Protein AF-A0A2V8S2J4-F1 (afdb_monomer)

Sequence (173 aa):
MSTSPTDISQMLEKQLQLQLRIIGDPRDLEGAELMEYIRTNVLALEDELHEALRECGWKPWATSKHLNREAFMKEMVDAWHFFMNIMLGISPGMSPEALAAEFAEKYYAKNQVNQDRQRTGYDGVANRCRNCHKDLDQAGVSLYSPLYAGSFCDRTCVGEYGRKVREYGAQDS

pLDDT: mean 80.57, std 21.13, range [37.16, 98.75]

Structure (mmCIF, N/CA/C/O backbone):
data_AF-A0A2V8S2J4-F1
#
_entry.id   AF-A0A2V8S2J4-F1
#
loop_
_atom_site.group_PDB
_atom_site.id
_atom_site.type_symbol
_atom_site.label_atom_id
_atom_site.label_alt_id
_atom_site.label_comp_id
_atom_site.label_asym_id
_atom_site.label_entity_id
_atom_site.label_seq_id
_atom_site.pdbx_PDB_ins_code
_atom_site.Cartn_x
_atom_site.Cartn_y
_atom_site.Cartn_z
_atom_site.occupancy
_atom_site.B_iso_or_equiv
_atom_site.auth_seq_id
_atom_site.auth_comp_id
_atom_site.auth_asym_id
_atom_site.auth_atom_id
_atom_site.pdbx_PDB_model_num
ATOM 1 N N . MET A 1 1 ? 17.500 23.394 5.159 1.00 40.22 1 MET A N 1
ATOM 2 C CA . MET A 1 1 ? 16.198 22.750 4.891 1.00 40.22 1 MET A CA 1
ATOM 3 C C . MET A 1 1 ? 15.964 21.755 6.011 1.00 40.22 1 MET A C 1
ATOM 5 O O . MET A 1 1 ? 16.769 20.850 6.164 1.00 40.22 1 MET A O 1
ATOM 9 N N . SER A 1 2 ? 14.989 22.009 6.884 1.00 39.56 2 SER A N 1
ATOM 10 C CA . SER A 1 2 ? 14.686 21.123 8.014 1.00 39.56 2 SER A CA 1
ATOM 11 C C . SER A 1 2 ? 13.896 19.932 7.474 1.00 39.56 2 SER A C 1
ATOM 13 O O . SER A 1 2 ? 12.750 20.091 7.064 1.00 39.56 2 SER A O 1
ATOM 15 N N . THR A 1 3 ? 14.530 18.766 7.375 1.00 45.78 3 THR A N 1
ATOM 16 C CA . THR A 1 3 ? 13.855 17.515 7.021 1.00 45.78 3 THR A CA 1
ATOM 17 C C . THR A 1 3 ? 13.055 17.060 8.235 1.00 45.78 3 THR A C 1
ATOM 19 O O . THR A 1 3 ? 13.617 16.505 9.180 1.00 45.78 3 THR A O 1
ATOM 22 N N . SER A 1 4 ? 11.749 17.336 8.238 1.00 46.03 4 SER A N 1
ATOM 23 C CA . SER A 1 4 ? 10.836 16.707 9.193 1.00 46.03 4 SER A CA 1
ATOM 24 C C . SER A 1 4 ? 10.934 15.179 9.030 1.00 46.03 4 SER A C 1
ATOM 26 O O . SER A 1 4 ? 10.956 14.709 7.889 1.00 46.03 4 SER A O 1
ATOM 28 N N . PRO A 1 5 ? 10.990 14.389 10.117 1.00 49.25 5 PRO A N 1
ATOM 29 C CA . PRO A 1 5 ? 11.156 12.927 10.081 1.00 49.25 5 PRO A CA 1
ATOM 30 C C . PRO A 1 5 ? 9.940 12.142 9.526 1.00 49.25 5 PRO A C 1
ATOM 32 O O . PRO A 1 5 ? 9.732 10.989 9.881 1.00 49.25 5 PRO A O 1
ATOM 35 N N . THR A 1 6 ? 9.095 12.759 8.695 1.00 61.94 6 THR A N 1
ATOM 36 C CA . THR A 1 6 ? 7.736 12.290 8.357 1.00 61.94 6 THR A CA 1
ATOM 37 C C . THR A 1 6 ? 7.291 12.776 6.971 1.00 61.94 6 THR A C 1
ATOM 39 O O . THR A 1 6 ? 6.266 13.435 6.832 1.00 61.94 6 THR A O 1
ATOM 42 N N . ASP A 1 7 ? 8.067 12.482 5.928 1.00 84.62 7 ASP A N 1
ATOM 43 C CA . ASP A 1 7 ? 7.623 12.689 4.542 1.00 84.62 7 ASP A CA 1
ATOM 44 C C . ASP A 1 7 ? 7.359 11.332 3.871 1.00 84.62 7 ASP A C 1
ATOM 46 O O . ASP A 1 7 ? 8.176 10.414 3.976 1.00 84.62 7 ASP A O 1
ATOM 50 N N . ILE A 1 8 ? 6.219 11.208 3.183 1.00 93.31 8 ILE A N 1
ATOM 51 C CA . ILE A 1 8 ? 5.847 10.032 2.381 1.00 93.31 8 ILE A CA 1
ATOM 52 C C . ILE A 1 8 ? 6.957 9.715 1.372 1.00 93.31 8 ILE A C 1
ATOM 54 O O . ILE A 1 8 ? 7.251 8.543 1.149 1.00 93.31 8 ILE A O 1
ATOM 58 N N . SER A 1 9 ? 7.625 10.739 0.828 1.00 94.88 9 SER A N 1
ATOM 59 C CA . SER A 1 9 ? 8.770 10.562 -0.075 1.00 94.88 9 SER A CA 1
ATOM 60 C C . SER A 1 9 ? 9.899 9.743 0.567 1.00 94.88 9 SER A C 1
ATOM 62 O O . SER A 1 9 ? 10.404 8.801 -0.038 1.00 94.88 9 SER A O 1
ATOM 64 N N . GLN A 1 10 ? 10.239 10.024 1.830 1.00 95.31 10 GLN A N 1
ATOM 65 C CA . GLN A 1 10 ? 11.284 9.311 2.567 1.00 95.31 10 GLN A CA 1
ATOM 66 C C . GLN A 1 10 ? 10.872 7.868 2.870 1.00 95.31 10 GLN A C 1
ATOM 68 O O . GLN A 1 10 ? 11.711 6.969 2.829 1.00 95.31 10 GLN A O 1
ATOM 73 N N . MET A 1 11 ? 9.591 7.631 3.168 1.00 96.56 11 MET A N 1
ATOM 74 C CA . MET A 1 11 ? 9.073 6.275 3.375 1.00 96.56 11 MET A CA 1
ATOM 75 C C . MET A 1 11 ? 9.117 5.462 2.079 1.00 96.56 11 MET A C 1
ATOM 77 O O . MET A 1 11 ? 9.617 4.339 2.091 1.00 96.56 11 MET A O 1
ATOM 81 N N . LEU A 1 12 ? 8.679 6.046 0.961 1.00 97.69 12 LEU A N 1
ATOM 82 C CA . LEU A 1 12 ? 8.751 5.426 -0.362 1.00 97.69 12 LEU A CA 1
ATOM 83 C C . LEU A 1 12 ? 10.199 5.141 -0.776 1.00 97.69 12 LEU A C 1
ATOM 85 O O . LEU A 1 12 ? 10.471 4.066 -1.296 1.00 97.69 12 LEU A O 1
ATOM 89 N N . GLU A 1 13 ? 11.139 6.044 -0.487 1.00 97.44 13 GLU A N 1
ATOM 90 C CA . GLU A 1 13 ? 12.571 5.822 -0.723 1.00 97.44 13 GLU A CA 1
ATOM 91 C C . GLU A 1 13 ? 13.098 4.648 0.110 1.00 97.44 13 GLU A C 1
ATOM 93 O O . GLU A 1 13 ? 13.767 3.754 -0.411 1.00 97.44 13 GLU A O 1
ATOM 98 N N . LYS A 1 14 ? 12.758 4.582 1.403 1.00 97.69 14 LYS A N 1
ATOM 99 C CA . LYS A 1 14 ? 13.136 3.443 2.257 1.00 97.69 14 LYS A CA 1
ATOM 100 C C . LYS A 1 14 ? 12.522 2.136 1.771 1.00 97.69 14 LYS A C 1
ATOM 102 O O . LYS A 1 14 ? 13.189 1.100 1.826 1.00 97.69 14 LYS A O 1
ATOM 107 N N . GLN A 1 15 ? 11.291 2.189 1.271 1.00 98.19 15 GLN A N 1
ATOM 108 C CA . GLN A 1 15 ? 10.619 1.020 0.731 1.00 98.19 15 GLN A CA 1
ATOM 109 C C . GLN A 1 15 ? 11.240 0.556 -0.580 1.00 98.19 15 GLN A C 1
ATOM 111 O O . GLN A 1 15 ? 11.518 -0.631 -0.733 1.00 98.19 15 GLN A O 1
ATOM 116 N N . LEU A 1 16 ? 11.547 1.479 -1.486 1.00 98.12 16 LEU A N 1
ATOM 117 C CA . LEU A 1 16 ? 12.258 1.182 -2.721 1.00 98.12 16 LEU A CA 1
ATOM 118 C C . LEU A 1 16 ? 13.625 0.547 -2.422 1.00 98.12 16 LEU A C 1
ATOM 120 O O . LEU A 1 16 ? 13.942 -0.507 -2.964 1.00 98.12 16 LEU A O 1
ATOM 124 N N . GLN A 1 17 ? 14.392 1.101 -1.475 1.00 98.25 17 GLN A N 1
ATOM 125 C CA . GLN A 1 17 ? 15.659 0.516 -1.008 1.00 98.25 17 GLN A CA 1
ATOM 126 C C . GLN A 1 17 ? 15.499 -0.904 -0.442 1.00 98.25 17 GLN A C 1
ATOM 128 O O . GLN A 1 17 ? 16.428 -1.713 -0.504 1.00 98.25 17 GLN A O 1
ATOM 133 N N . LEU A 1 18 ? 14.357 -1.225 0.168 1.00 98.12 18 LEU A N 1
ATOM 134 C CA . LEU A 1 18 ? 14.050 -2.580 0.619 1.00 98.12 18 LEU A CA 1
ATOM 135 C C . LEU A 1 18 ? 13.739 -3.505 -0.564 1.00 98.12 18 LEU A C 1
ATOM 137 O O . LEU A 1 18 ? 14.332 -4.578 -0.645 1.00 98.12 18 LEU A O 1
ATOM 141 N N . GLN A 1 19 ? 12.876 -3.084 -1.492 1.00 98.00 19 GLN A N 1
ATOM 142 C CA . GLN A 1 19 ? 12.503 -3.877 -2.670 1.00 98.00 19 GLN A CA 1
ATOM 143 C C . GLN A 1 19 ? 13.719 -4.189 -3.554 1.00 98.00 19 GLN A C 1
ATOM 145 O O . GLN A 1 19 ? 13.957 -5.358 -3.862 1.00 98.00 19 GLN A O 1
ATOM 150 N N . LEU A 1 20 ? 14.570 -3.187 -3.813 1.00 97.81 20 LEU A N 1
ATOM 151 C CA . LEU A 1 20 ? 15.822 -3.335 -4.565 1.00 97.81 20 LEU A CA 1
ATOM 152 C C . LEU A 1 20 ? 16.732 -4.442 -4.012 1.00 97.81 20 LEU A C 1
ATOM 154 O O . LEU A 1 20 ? 17.455 -5.080 -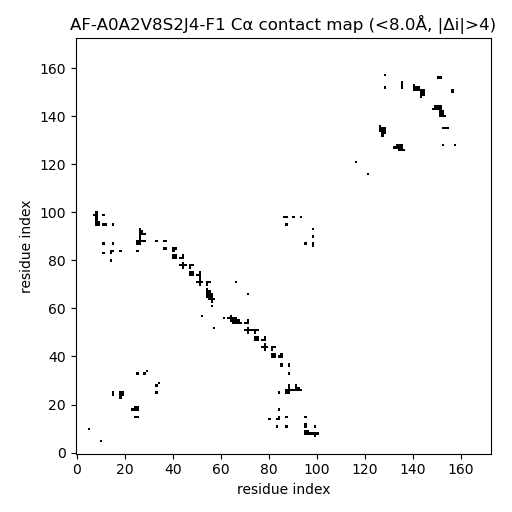4.771 1.00 97.81 20 LEU A O 1
ATOM 158 N N . ARG A 1 21 ? 16.703 -4.687 -2.695 1.00 97.50 21 ARG A N 1
ATOM 159 C CA . ARG A 1 21 ? 17.521 -5.720 -2.040 1.00 97.50 21 ARG A CA 1
ATOM 160 C C . ARG A 1 21 ? 16.911 -7.119 -2.089 1.00 97.50 21 ARG A C 1
ATOM 162 O O . ARG A 1 21 ? 17.661 -8.084 -1.986 1.00 97.50 21 ARG A O 1
ATOM 169 N N . ILE A 1 22 ? 15.586 -7.231 -2.164 1.00 94.81 22 ILE A N 1
ATOM 170 C CA . ILE A 1 22 ? 14.878 -8.516 -2.052 1.00 94.81 22 ILE A CA 1
ATOM 171 C C . ILE A 1 22 ? 14.527 -9.066 -3.434 1.00 94.81 22 ILE A C 1
ATOM 173 O O . ILE A 1 22 ? 14.754 -10.245 -3.689 1.00 94.81 22 ILE A O 1
ATOM 177 N N . ILE A 1 23 ? 13.975 -8.224 -4.308 1.00 93.69 23 ILE A N 1
ATOM 178 C CA . ILE A 1 23 ? 13.408 -8.651 -5.596 1.00 93.69 23 ILE A CA 1
ATOM 179 C C . ILE A 1 23 ? 13.958 -7.882 -6.804 1.00 93.69 23 ILE A C 1
ATOM 181 O O . ILE A 1 23 ? 13.753 -8.321 -7.929 1.00 93.69 23 ILE A O 1
ATOM 185 N N . GLY A 1 24 ? 14.646 -6.755 -6.590 1.00 95.94 24 GLY A N 1
ATOM 186 C CA . GLY A 1 24 ? 15.032 -5.823 -7.655 1.00 95.94 24 GLY A CA 1
ATOM 187 C C . GLY A 1 24 ? 14.134 -4.586 -7.6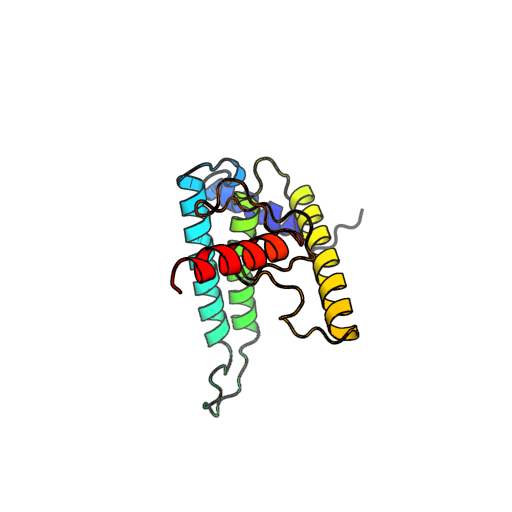96 1.00 95.94 24 GLY A C 1
ATOM 188 O O . GLY A 1 24 ? 13.424 -4.297 -6.732 1.00 95.94 24 GLY A O 1
ATOM 189 N N . ASP A 1 25 ? 14.211 -3.809 -8.777 1.00 97.69 25 ASP A N 1
ATOM 190 C CA . ASP A 1 25 ? 13.425 -2.582 -8.909 1.00 97.69 25 ASP A CA 1
ATOM 191 C C . ASP A 1 25 ? 11.992 -2.909 -9.363 1.00 97.69 25 ASP A C 1
ATOM 193 O O . ASP A 1 25 ? 11.798 -3.332 -10.504 1.00 97.69 25 ASP A O 1
ATOM 197 N N . PRO A 1 26 ? 10.962 -2.717 -8.516 1.00 97.00 26 PRO A N 1
ATOM 198 C CA . PRO A 1 26 ? 9.588 -3.023 -8.903 1.00 97.00 26 PRO A CA 1
ATOM 199 C C . PRO A 1 26 ? 9.071 -2.108 -10.022 1.00 97.00 26 PRO A C 1
ATOM 201 O O . PRO A 1 26 ? 8.073 -2.437 -10.657 1.00 97.00 26 PRO A O 1
ATOM 204 N N . ARG A 1 27 ? 9.737 -0.972 -10.275 1.00 96.88 27 ARG A N 1
ATOM 205 C CA . ARG A 1 27 ? 9.392 -0.019 -11.339 1.00 96.88 27 ARG A CA 1
ATOM 206 C C . ARG A 1 27 ? 9.800 -0.510 -12.730 1.00 96.88 27 ARG A C 1
ATOM 208 O O . ARG A 1 27 ? 9.335 0.061 -13.711 1.00 96.88 27 ARG A O 1
ATOM 215 N N . ASP A 1 28 ? 10.639 -1.542 -12.799 1.00 97.38 28 ASP A N 1
ATOM 216 C CA . ASP A 1 28 ? 11.083 -2.167 -14.048 1.00 97.38 28 ASP A CA 1
ATOM 217 C C . ASP A 1 28 ? 10.209 -3.377 -14.436 1.00 97.38 28 ASP A C 1
ATOM 219 O O . ASP A 1 28 ? 10.420 -3.989 -15.482 1.00 97.38 28 ASP A O 1
ATOM 223 N N . LEU A 1 29 ? 9.230 -3.751 -13.599 1.00 95.00 29 LEU A N 1
ATOM 224 C CA . LEU A 1 29 ? 8.330 -4.871 -13.871 1.00 95.00 29 LEU A CA 1
ATOM 225 C C . LEU A 1 29 ? 7.316 -4.515 -14.961 1.00 95.00 29 LEU A C 1
ATOM 227 O O . LEU A 1 29 ? 6.666 -3.471 -14.919 1.00 95.00 29 LEU A O 1
ATOM 231 N N . GLU A 1 30 ? 7.088 -5.449 -15.882 1.00 94.19 30 GLU A N 1
ATOM 232 C CA . GLU A 1 30 ? 6.131 -5.287 -16.975 1.00 94.19 30 GLU A CA 1
ATOM 233 C C . GLU A 1 30 ? 5.252 -6.531 -17.165 1.00 94.19 30 GLU A C 1
ATOM 235 O O . GLU A 1 30 ? 5.512 -7.618 -16.642 1.00 94.19 30 GLU A O 1
ATOM 240 N N . GLY A 1 31 ? 4.170 -6.373 -17.933 1.00 93.94 31 GLY A N 1
ATOM 241 C CA . GLY A 1 31 ? 3.334 -7.485 -18.380 1.00 93.94 31 GLY A CA 1
ATOM 242 C C . GLY A 1 31 ? 2.833 -8.381 -17.242 1.00 93.94 31 GLY A C 1
ATOM 243 O O . GLY A 1 31 ? 2.263 -7.908 -16.259 1.00 93.94 31 GLY A O 1
ATOM 244 N N . ALA A 1 32 ? 3.009 -9.695 -17.399 1.00 95.12 32 ALA A N 1
ATOM 245 C CA . ALA A 1 32 ? 2.519 -10.685 -16.442 1.00 95.12 32 ALA A CA 1
ATOM 246 C C . ALA A 1 32 ? 3.215 -10.599 -15.074 1.00 95.12 32 ALA A C 1
ATOM 248 O O . ALA A 1 32 ? 2.564 -10.843 -14.059 1.00 95.12 32 ALA A O 1
ATOM 249 N N . GLU A 1 33 ? 4.495 -10.221 -15.036 1.00 94.81 33 GLU A N 1
ATOM 250 C CA . GLU A 1 33 ? 5.255 -10.101 -13.788 1.00 94.81 33 GLU A CA 1
ATOM 251 C C . GLU A 1 33 ? 4.741 -8.936 -12.943 1.00 94.81 33 GLU A C 1
ATOM 253 O O . GLU A 1 33 ? 4.488 -9.107 -11.752 1.00 94.81 33 GLU A O 1
ATOM 258 N N . LEU A 1 34 ? 4.467 -7.786 -13.569 1.00 95.62 34 LEU A N 1
ATOM 259 C CA . LEU A 1 34 ? 3.830 -6.663 -12.884 1.00 95.62 34 LEU A CA 1
ATOM 260 C C . LEU A 1 34 ? 2.443 -7.042 -12.342 1.00 95.62 34 LEU A C 1
ATOM 262 O O . LEU A 1 34 ? 2.103 -6.697 -11.211 1.00 95.62 34 LEU A O 1
ATOM 266 N N . MET A 1 35 ? 1.637 -7.773 -13.121 1.00 96.94 35 MET A N 1
ATOM 267 C CA . MET A 1 35 ? 0.311 -8.212 -12.663 1.00 96.94 35 MET A CA 1
ATOM 268 C C . MET A 1 35 ? 0.399 -9.154 -11.456 1.00 96.94 35 MET A C 1
ATOM 270 O O . MET A 1 35 ? -0.417 -9.046 -10.540 1.00 96.94 35 MET A O 1
ATOM 274 N N . GLU A 1 36 ? 1.376 -10.061 -11.440 1.00 97.12 36 GLU A N 1
ATOM 275 C CA . GLU A 1 36 ? 1.609 -10.961 -10.308 1.00 97.12 36 GLU A CA 1
ATOM 276 C C . GLU A 1 36 ? 2.126 -10.209 -9.078 1.00 97.12 36 GLU A C 1
ATOM 278 O O . GLU A 1 36 ? 1.648 -10.442 -7.966 1.00 97.12 36 GLU A O 1
ATOM 283 N N . TYR A 1 37 ? 3.037 -9.255 -9.275 1.00 97.88 37 TYR A N 1
ATOM 284 C CA . TYR A 1 37 ? 3.540 -8.393 -8.211 1.00 97.88 37 TYR A CA 1
ATOM 285 C C . TYR A 1 37 ? 2.412 -7.590 -7.560 1.00 97.88 37 TYR A C 1
ATOM 287 O O . TYR A 1 37 ? 2.267 -7.603 -6.336 1.00 97.88 37 TYR A O 1
ATOM 295 N N . ILE A 1 38 ? 1.563 -6.943 -8.365 1.00 97.75 38 ILE A N 1
ATOM 296 C CA . ILE A 1 38 ? 0.404 -6.196 -7.865 1.00 97.75 38 ILE A CA 1
ATOM 297 C C . ILE A 1 38 ? -0.544 -7.133 -7.116 1.00 97.75 38 ILE A C 1
ATOM 299 O O . ILE A 1 38 ? -0.931 -6.827 -5.991 1.00 97.75 38 ILE A O 1
ATOM 303 N N . ARG A 1 39 ? -0.892 -8.287 -7.701 1.00 98.44 39 ARG A N 1
ATOM 304 C CA . ARG A 1 39 ? -1.787 -9.267 -7.068 1.00 98.44 39 ARG A CA 1
ATOM 305 C C . ARG A 1 39 ? -1.260 -9.706 -5.706 1.00 98.44 39 ARG A C 1
ATOM 307 O O . ARG A 1 39 ? -2.009 -9.686 -4.736 1.00 98.44 39 ARG A O 1
ATOM 314 N N . THR A 1 40 ? 0.016 -10.069 -5.636 1.00 98.50 40 THR A N 1
ATOM 315 C CA . THR A 1 40 ? 0.656 -10.542 -4.405 1.00 98.50 40 THR A CA 1
ATOM 316 C C . THR A 1 40 ? 0.630 -9.469 -3.323 1.00 98.50 40 THR A C 1
ATOM 318 O O . THR A 1 40 ? 0.222 -9.748 -2.200 1.00 98.50 40 THR A O 1
ATOM 321 N N . ASN A 1 41 ? 0.999 -8.227 -3.653 1.00 98.69 41 ASN A N 1
ATOM 322 C CA . ASN A 1 41 ? 1.001 -7.142 -2.672 1.00 98.69 41 ASN A CA 1
ATOM 323 C C . ASN A 1 41 ? -0.415 -6.728 -2.244 1.00 98.69 41 ASN A C 1
ATOM 325 O O . ASN A 1 41 ? -0.602 -6.362 -1.090 1.00 98.69 41 ASN A O 1
ATOM 329 N N . VAL A 1 42 ? -1.421 -6.811 -3.123 1.00 98.75 42 VAL A N 1
ATOM 330 C CA . VAL A 1 42 ? -2.823 -6.573 -2.734 1.00 98.75 42 VAL A CA 1
ATOM 331 C C . VAL A 1 42 ? -3.299 -7.640 -1.751 1.00 98.75 42 VAL A C 1
ATOM 333 O O . VAL A 1 42 ? -3.864 -7.292 -0.721 1.00 98.75 42 VAL A O 1
ATOM 336 N N . LEU A 1 43 ? -3.035 -8.920 -2.030 1.00 98.75 43 LEU A N 1
ATOM 337 C CA . LEU A 1 43 ? -3.418 -10.012 -1.130 1.00 98.75 43 LEU A CA 1
ATOM 338 C C . LEU A 1 43 ? -2.709 -9.913 0.224 1.00 98.75 43 LEU A C 1
ATOM 340 O O . LEU A 1 43 ? -3.341 -10.116 1.254 1.00 98.75 43 LEU A O 1
ATOM 344 N N . ALA A 1 44 ? -1.423 -9.559 0.229 1.00 98.62 44 ALA A N 1
ATOM 345 C CA . ALA A 1 44 ? -0.677 -9.341 1.462 1.00 98.62 44 ALA A CA 1
ATOM 346 C C . ALA A 1 44 ? -1.224 -8.141 2.253 1.00 98.62 44 ALA A C 1
ATOM 348 O O . ALA A 1 44 ? -1.465 -8.256 3.447 1.00 98.62 44 ALA A O 1
ATOM 349 N N . LEU A 1 45 ? -1.521 -7.020 1.584 1.00 98.75 45 LEU A N 1
ATOM 350 C CA . LEU A 1 45 ? -2.168 -5.867 2.214 1.00 98.75 45 LEU A CA 1
ATOM 351 C C . LEU A 1 45 ? -3.508 -6.247 2.853 1.00 98.75 45 LEU A C 1
ATOM 353 O O . LEU A 1 45 ? -3.801 -5.815 3.965 1.00 98.75 45 LEU A O 1
ATOM 357 N N . GLU A 1 46 ? -4.336 -7.029 2.158 1.00 98.75 46 GLU A N 1
ATOM 358 C CA . GLU A 1 46 ? -5.605 -7.507 2.705 1.00 98.75 46 GLU A CA 1
ATOM 359 C C . GLU A 1 46 ? -5.394 -8.383 3.940 1.00 98.75 46 GLU A C 1
ATOM 361 O O . GLU A 1 46 ? -6.136 -8.233 4.910 1.00 98.75 46 GLU A O 1
ATOM 366 N N . ASP A 1 47 ? -4.399 -9.270 3.933 1.00 98.69 47 ASP A N 1
ATOM 367 C CA . ASP A 1 47 ? -4.086 -10.130 5.076 1.00 98.69 47 ASP A CA 1
ATOM 368 C C . ASP A 1 47 ? -3.667 -9.303 6.306 1.00 98.69 47 ASP A C 1
ATOM 370 O O . ASP A 1 47 ? -4.273 -9.451 7.368 1.00 98.69 47 ASP A O 1
ATOM 374 N N . GLU A 1 48 ? -2.776 -8.317 6.140 1.00 98.75 48 GLU A N 1
ATOM 375 C CA . GLU A 1 48 ? -2.360 -7.405 7.224 1.00 98.75 48 GLU A CA 1
ATOM 376 C C . GLU A 1 48 ? -3.531 -6.580 7.784 1.00 98.75 48 GLU A C 1
ATOM 378 O O . GLU A 1 48 ? -3.648 -6.345 8.989 1.00 98.75 48 GLU A O 1
ATOM 383 N N . LEU A 1 49 ? -4.482 -6.177 6.933 1.00 98.62 49 LEU A N 1
ATOM 384 C CA . LEU A 1 49 ? -5.706 -5.522 7.403 1.00 98.62 49 LEU A CA 1
ATOM 385 C C . LEU A 1 49 ? -6.609 -6.475 8.201 1.00 98.62 49 LEU A C 1
ATOM 387 O O . LEU A 1 49 ? -7.295 -6.032 9.128 1.00 98.62 49 LEU A O 1
ATOM 391 N N . HIS A 1 50 ? -6.619 -7.773 7.881 1.00 98.44 50 HIS A N 1
ATOM 392 C CA . HIS A 1 50 ? -7.301 -8.770 8.706 1.00 98.44 50 HIS A CA 1
ATOM 393 C C . HIS A 1 50 ? -6.576 -9.007 10.033 1.00 98.44 50 HIS A C 1
ATOM 395 O O . HIS A 1 50 ? -7.257 -9.290 11.022 1.00 98.44 50 HIS A O 1
ATOM 401 N N . GLU A 1 51 ? -5.249 -8.880 10.091 1.00 98.31 51 GLU A N 1
ATOM 402 C CA . GLU A 1 51 ? -4.498 -8.884 11.352 1.00 98.31 51 GLU A CA 1
ATOM 403 C C . GLU A 1 51 ? -4.853 -7.657 12.200 1.00 98.31 51 GLU A C 1
ATOM 405 O O . GLU A 1 51 ? -5.318 -7.813 13.331 1.00 98.31 51 GLU A O 1
ATOM 410 N N . ALA A 1 52 ? -4.813 -6.452 11.622 1.00 98.19 52 ALA A N 1
ATOM 411 C CA . ALA A 1 52 ? -5.235 -5.220 12.293 1.00 98.19 52 ALA A CA 1
ATOM 412 C C . ALA A 1 52 ? -6.672 -5.323 12.840 1.00 98.19 52 ALA A C 1
ATOM 414 O O . ALA A 1 52 ? -6.961 -4.936 13.976 1.00 98.19 52 ALA A O 1
ATOM 415 N N . LEU A 1 53 ? -7.595 -5.904 12.064 1.00 97.50 53 LEU A N 1
ATOM 416 C CA . LEU A 1 53 ? -8.984 -6.097 12.480 1.00 97.50 53 LEU A CA 1
ATOM 417 C C . LEU A 1 53 ? -9.110 -6.974 13.738 1.00 97.50 53 LEU A C 1
ATOM 419 O O . LEU A 1 53 ? -10.023 -6.747 14.537 1.00 97.50 53 LEU A O 1
ATOM 423 N N . ARG A 1 54 ? -8.215 -7.952 13.945 1.00 96.81 54 ARG A N 1
ATOM 424 C CA . ARG A 1 54 ? -8.209 -8.819 15.144 1.00 96.81 54 ARG A CA 1
ATOM 425 C C . ARG A 1 54 ? -7.828 -8.063 16.413 1.00 96.81 54 ARG A C 1
ATOM 427 O O . ARG A 1 54 ? -8.258 -8.4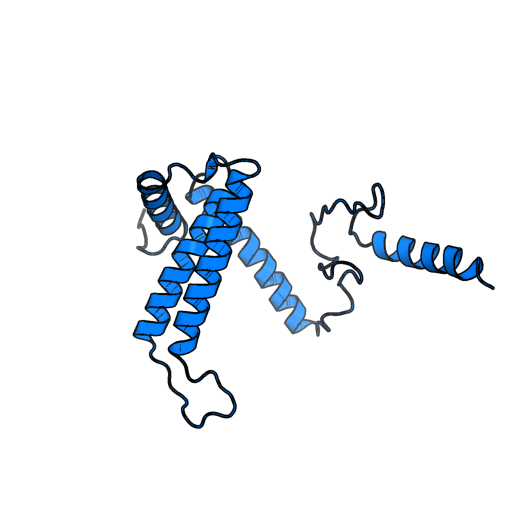70 17.488 1.00 96.81 54 ARG A O 1
ATOM 434 N N . GLU A 1 55 ? -7.128 -6.940 16.283 1.00 97.75 55 GLU A N 1
ATOM 435 C CA . GLU A 1 55 ? -6.714 -6.086 17.399 1.00 97.75 55 GLU A CA 1
ATOM 436 C C . GLU A 1 55 ? -7.812 -5.114 17.865 1.00 97.75 55 GLU A C 1
ATOM 438 O O . GLU A 1 55 ? -7.599 -4.305 18.776 1.00 97.75 55 GLU A O 1
ATOM 443 N N . CYS A 1 56 ? -9.015 -5.187 17.280 1.00 96.31 56 CYS A N 1
ATOM 444 C CA . CYS A 1 56 ? -10.185 -4.464 17.766 1.00 96.31 56 CYS A CA 1
ATOM 445 C C . CYS A 1 56 ? -11.446 -5.337 17.876 1.00 96.31 56 CYS A C 1
ATOM 447 O O . CYS A 1 56 ? -11.644 -6.331 17.176 1.00 96.31 56 CYS A O 1
ATOM 449 N N . GLY A 1 57 ? -12.360 -4.931 18.762 1.00 95.75 57 GLY A N 1
ATOM 450 C CA . GLY A 1 57 ? -13.655 -5.585 18.975 1.00 95.75 57 GLY A CA 1
ATOM 451 C C . GLY A 1 57 ? -14.653 -5.366 17.830 1.00 95.75 57 GLY A C 1
ATOM 452 O O . GLY A 1 57 ? -15.703 -4.758 18.040 1.00 95.75 57 GLY A O 1
ATOM 453 N N . TRP A 1 58 ? -14.344 -5.857 16.627 1.00 94.81 58 TRP A N 1
ATOM 454 C CA . TRP A 1 58 ? -15.072 -5.549 15.390 1.00 94.81 58 TRP A CA 1
ATOM 455 C C . TRP A 1 58 ? -16.465 -6.173 15.288 1.00 94.81 58 TRP A C 1
ATOM 457 O O . TRP A 1 58 ? -17.336 -5.631 14.609 1.00 94.81 58 TRP A O 1
ATOM 467 N N . LYS A 1 59 ? -16.708 -7.306 15.960 1.00 93.88 59 LYS A N 1
ATOM 468 C CA . LYS A 1 59 ? -17.995 -8.013 15.901 1.00 93.88 59 LYS A CA 1
ATOM 469 C C . LYS A 1 59 ? -19.081 -7.182 16.596 1.00 93.88 59 LYS A C 1
ATOM 471 O O . LYS A 1 59 ? -19.011 -6.999 17.819 1.00 93.88 59 LYS A O 1
ATOM 476 N N . PRO A 1 60 ? -20.129 -6.728 15.882 1.00 92.31 60 PRO A N 1
ATOM 477 C CA . PRO A 1 60 ? -21.183 -5.917 16.490 1.00 92.31 60 PRO A CA 1
ATOM 478 C C . PRO A 1 60 ? -21.911 -6.641 17.629 1.00 92.31 60 PRO A C 1
ATOM 480 O O . PRO A 1 60 ? -22.224 -6.015 18.637 1.00 92.31 60 PRO A O 1
ATOM 483 N N . TRP A 1 61 ? -22.093 -7.962 17.504 1.00 95.25 61 TRP A N 1
ATOM 484 C CA . TRP A 1 61 ? -22.757 -8.823 18.493 1.00 95.25 61 TRP A CA 1
ATOM 485 C C . TRP A 1 61 ? -21.876 -9.232 19.683 1.00 95.25 61 TRP A C 1
ATOM 487 O O . TRP A 1 61 ? -22.373 -9.847 20.624 1.00 95.25 61 TRP A O 1
ATOM 497 N N . ALA A 1 62 ? -20.573 -8.938 19.658 1.00 92.81 62 ALA A N 1
ATOM 498 C CA . ALA A 1 62 ? -19.693 -9.241 20.779 1.00 92.81 62 ALA A CA 1
ATOM 499 C C . ALA A 1 62 ? -19.772 -8.138 21.843 1.00 92.81 62 ALA A C 1
ATOM 501 O O . ALA A 1 62 ? -19.757 -6.945 21.528 1.00 92.81 62 ALA A O 1
ATOM 502 N N . THR A 1 63 ? -19.795 -8.548 23.112 1.00 89.44 63 THR A N 1
ATOM 503 C CA . THR A 1 63 ? -19.749 -7.639 24.270 1.00 89.44 63 THR A CA 1
ATOM 504 C C . THR A 1 63 ? -18.369 -7.010 24.461 1.00 89.44 63 THR A C 1
ATOM 506 O O . THR A 1 63 ? -18.267 -5.911 24.998 1.00 89.44 63 THR A O 1
ATOM 509 N N . SER A 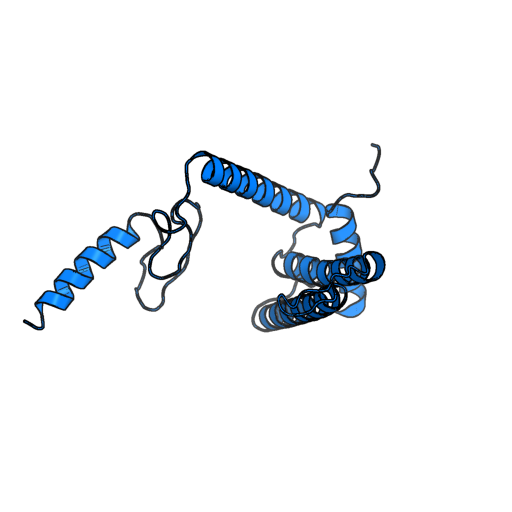1 64 ? -17.307 -7.676 23.995 1.00 87.81 64 SER A N 1
ATOM 510 C CA . SER A 1 64 ? -15.943 -7.150 24.039 1.00 87.81 64 SER A CA 1
ATOM 511 C C . SER A 1 64 ? -15.775 -5.984 23.062 1.00 87.81 64 SER A C 1
ATOM 513 O O . SER A 1 64 ? -15.854 -6.165 21.846 1.00 87.81 64 SER A O 1
ATOM 515 N N . LYS A 1 65 ? -15.519 -4.791 23.607 1.00 90.25 65 LYS A N 1
ATOM 516 C CA . LYS A 1 65 ? -15.160 -3.570 22.875 1.00 90.25 65 LYS A CA 1
ATOM 517 C C . LYS A 1 65 ? -13.763 -3.149 23.317 1.00 90.25 65 LYS A C 1
ATOM 519 O O . LYS A 1 65 ? -13.602 -2.392 24.267 1.00 90.25 65 LYS A O 1
ATOM 524 N N . HIS A 1 66 ? -12.759 -3.719 22.665 1.00 94.44 66 HIS A N 1
ATOM 525 C CA . HIS A 1 66 ? -11.349 -3.462 22.937 1.00 94.44 66 HIS A CA 1
ATOM 526 C C . HIS A 1 66 ? -10.673 -2.858 21.706 1.00 94.44 66 HIS A C 1
ATOM 528 O O . HIS A 1 66 ? -11.168 -2.992 20.585 1.00 94.44 66 HIS A O 1
ATOM 534 N N . LEU A 1 67 ? -9.539 -2.208 21.941 1.00 96.94 67 LEU A N 1
ATOM 535 C CA . LEU A 1 67 ? -8.593 -1.784 20.920 1.00 96.94 67 LEU A CA 1
ATOM 536 C C . LEU A 1 67 ? -7.191 -1.961 21.497 1.00 96.94 67 LEU A C 1
ATOM 538 O O . LEU A 1 67 ? -6.803 -1.234 22.413 1.00 96.94 67 LEU A O 1
ATOM 542 N N . ASN A 1 68 ? -6.432 -2.905 20.957 1.00 97.75 68 ASN A N 1
ATOM 543 C CA . ASN A 1 68 ? -5.007 -3.014 21.221 1.00 97.75 68 ASN A CA 1
ATOM 544 C C . ASN A 1 68 ? -4.266 -2.064 20.276 1.00 97.75 68 ASN A C 1
ATOM 546 O O . ASN A 1 68 ? -3.812 -2.444 19.202 1.00 97.75 68 ASN A O 1
ATOM 550 N N . ARG A 1 69 ? -4.214 -0.780 20.648 1.00 97.88 69 ARG A N 1
ATOM 551 C CA . ARG A 1 69 ? -3.745 0.294 19.760 1.00 97.88 69 ARG A CA 1
ATOM 552 C C . ARG A 1 69 ? -2.329 0.062 19.227 1.00 97.88 69 ARG A C 1
ATOM 554 O O . ARG A 1 69 ? -2.061 0.429 18.088 1.00 97.88 69 ARG A O 1
ATOM 561 N N . GLU A 1 70 ? -1.426 -0.470 20.047 1.00 98.19 70 GLU A N 1
ATOM 562 C CA . GLU A 1 70 ? -0.030 -0.678 19.642 1.00 98.19 70 GLU A CA 1
ATOM 563 C C . GLU A 1 70 ? 0.092 -1.790 18.603 1.00 98.19 70 GLU A C 1
ATOM 565 O O . GLU A 1 70 ? 0.683 -1.556 17.552 1.00 98.19 70 GLU A O 1
ATOM 570 N N . ALA A 1 71 ? -0.536 -2.946 18.844 1.00 98.19 71 ALA A N 1
ATOM 571 C CA . ALA A 1 71 ? -0.567 -4.030 17.864 1.00 98.19 71 ALA A CA 1
ATOM 572 C C . ALA A 1 71 ? -1.326 -3.618 16.596 1.00 98.19 71 ALA A C 1
ATOM 574 O O . ALA A 1 71 ? -0.824 -3.808 15.497 1.00 98.19 71 ALA A O 1
ATOM 575 N N . PHE A 1 72 ? -2.463 -2.928 16.733 1.00 98.50 72 PHE A N 1
ATOM 576 C CA . PHE A 1 72 ? -3.195 -2.396 15.584 1.00 98.50 72 PHE A CA 1
ATOM 577 C C . PHE A 1 72 ? -2.309 -1.480 14.729 1.00 98.50 72 PHE A C 1
ATOM 579 O O . PHE A 1 72 ? -2.292 -1.592 13.510 1.00 98.50 72 PHE A O 1
ATOM 586 N N . MET A 1 73 ? -1.559 -0.563 15.351 1.00 98.44 73 MET A N 1
ATOM 587 C CA . MET A 1 73 ? -0.664 0.337 14.620 1.00 98.44 73 MET A CA 1
ATOM 588 C C . MET A 1 73 ? 0.479 -0.418 13.936 1.00 98.44 73 MET A C 1
ATOM 590 O O . MET A 1 73 ? 0.868 -0.025 12.841 1.00 98.44 73 MET A O 1
ATOM 594 N N . LYS A 1 74 ? 1.003 -1.482 14.555 1.00 98.44 74 LYS A N 1
ATOM 595 C CA . LYS A 1 74 ? 2.006 -2.348 13.928 1.00 98.44 74 LYS A CA 1
ATOM 596 C C . LYS A 1 74 ? 1.468 -2.931 12.616 1.00 98.44 74 LYS A C 1
ATOM 598 O O . LYS A 1 74 ? 2.080 -2.693 11.582 1.00 98.44 74 LYS A O 1
ATOM 603 N N . GLU A 1 75 ? 0.283 -3.540 12.637 1.00 98.69 75 GLU A N 1
ATOM 604 C CA . GLU A 1 75 ? -0.281 -4.151 11.421 1.00 98.69 75 GLU A CA 1
ATOM 605 C C . GLU A 1 75 ? -0.701 -3.098 10.376 1.00 98.69 75 GLU A C 1
ATOM 607 O O . GLU A 1 75 ? -0.631 -3.327 9.172 1.00 98.69 75 GLU A O 1
ATOM 612 N N . MET A 1 76 ? -1.044 -1.874 10.800 1.00 98.44 76 MET A N 1
ATOM 613 C CA . MET A 1 76 ? -1.225 -0.753 9.865 1.00 98.44 76 MET A CA 1
ATOM 614 C C . MET A 1 76 ? 0.076 -0.347 9.158 1.00 98.44 76 MET A C 1
ATOM 616 O O . MET A 1 76 ? 0.028 0.094 8.009 1.00 98.44 76 MET A O 1
ATOM 620 N N . VAL A 1 77 ? 1.228 -0.457 9.828 1.00 98.12 77 VAL A N 1
ATOM 621 C CA . VAL A 1 77 ? 2.542 -0.212 9.214 1.00 98.12 77 VAL A CA 1
ATOM 622 C C . VAL A 1 77 ? 2.906 -1.350 8.258 1.00 98.12 77 VAL A C 1
ATOM 624 O O . VAL A 1 77 ? 3.397 -1.075 7.162 1.00 98.12 77 VAL A O 1
ATOM 627 N N . ASP A 1 78 ? 2.597 -2.596 8.613 1.00 98.62 78 ASP A N 1
ATOM 628 C CA . ASP A 1 78 ? 2.807 -3.754 7.739 1.00 98.62 78 ASP A CA 1
ATOM 629 C C . ASP A 1 78 ? 1.933 -3.643 6.466 1.00 98.62 78 ASP A C 1
ATOM 631 O O . ASP A 1 78 ? 2.446 -3.701 5.343 1.00 98.62 78 ASP A O 1
ATOM 635 N N . ALA A 1 79 ? 0.654 -3.269 6.593 1.00 98.69 79 ALA A N 1
ATOM 636 C CA . ALA A 1 79 ? -0.206 -2.939 5.449 1.00 98.69 79 ALA A CA 1
ATOM 637 C C . ALA A 1 79 ? 0.338 -1.764 4.605 1.00 98.69 79 ALA A C 1
ATOM 639 O O . ALA A 1 79 ? 0.231 -1.760 3.372 1.00 98.69 79 ALA A O 1
ATOM 640 N N . TRP A 1 80 ? 0.950 -0.760 5.245 1.00 98.38 80 TRP A N 1
ATOM 641 C CA . TRP A 1 80 ? 1.548 0.387 4.556 1.00 98.38 80 TRP A CA 1
ATOM 642 C C . TRP A 1 80 ? 2.738 -0.011 3.673 1.00 98.38 80 TRP A C 1
ATOM 644 O O . TRP A 1 80 ? 2.880 0.526 2.572 1.00 98.38 80 TRP A O 1
ATOM 654 N N . HIS A 1 81 ? 3.551 -0.988 4.089 1.00 98.50 81 HIS A N 1
ATOM 655 C CA . HIS A 1 81 ? 4.626 -1.534 3.255 1.00 98.50 81 HIS A CA 1
ATOM 656 C C . HIS A 1 81 ? 4.093 -2.091 1.929 1.00 98.50 81 HIS A C 1
ATOM 658 O O . HIS A 1 81 ? 4.618 -1.759 0.861 1.00 98.50 81 HIS A O 1
ATOM 664 N N . PHE A 1 82 ? 3.021 -2.883 1.982 1.00 98.69 82 PHE A N 1
ATOM 665 C CA . PHE A 1 82 ? 2.410 -3.459 0.785 1.00 98.69 82 PHE A CA 1
ATOM 666 C C . PHE A 1 82 ? 1.706 -2.412 -0.081 1.00 98.69 82 PHE A C 1
ATOM 668 O O . PHE A 1 82 ? 1.763 -2.488 -1.310 1.00 98.69 82 PHE A O 1
ATOM 675 N N . PHE A 1 83 ? 1.124 -1.376 0.525 1.00 98.62 83 PHE A N 1
ATOM 676 C CA . PHE A 1 83 ? 0.552 -0.266 -0.234 1.00 98.62 83 PHE A CA 1
ATOM 677 C C . PHE A 1 83 ? 1.627 0.510 -1.008 1.00 98.62 83 PHE A C 1
ATOM 679 O O . PHE A 1 83 ? 1.476 0.757 -2.205 1.00 98.62 83 PHE A O 1
ATOM 686 N N . MET A 1 84 ? 2.750 0.831 -0.356 1.00 98.50 84 MET A N 1
ATOM 687 C CA . MET A 1 84 ? 3.890 1.486 -1.003 1.00 98.50 84 MET A CA 1
ATOM 688 C C . MET A 1 84 ? 4.491 0.631 -2.124 1.00 98.50 84 MET A C 1
ATOM 690 O O . MET A 1 84 ?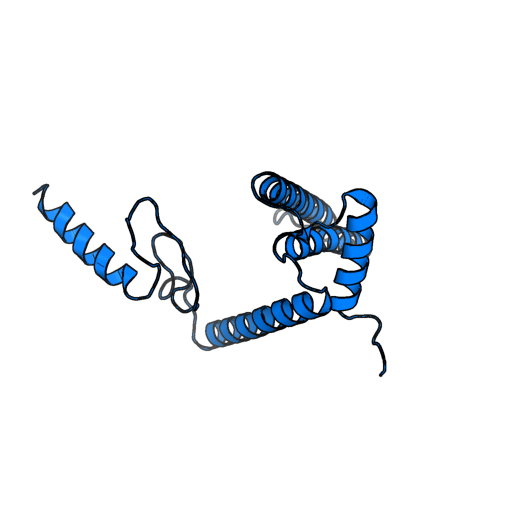 4.838 1.171 -3.171 1.00 98.50 84 MET A O 1
ATOM 694 N N . ASN A 1 85 ? 4.575 -0.690 -1.948 1.00 98.56 85 ASN A N 1
ATOM 695 C CA . ASN A 1 85 ? 5.014 -1.605 -3.005 1.00 98.56 85 ASN A CA 1
ATOM 696 C C . ASN A 1 85 ? 4.138 -1.486 -4.256 1.00 98.56 85 ASN A C 1
ATOM 698 O O . ASN A 1 85 ? 4.658 -1.311 -5.356 1.00 98.56 85 ASN A O 1
ATOM 702 N N . ILE A 1 86 ? 2.811 -1.504 -4.092 1.00 98.56 86 ILE A N 1
ATOM 703 C CA . ILE A 1 86 ? 1.872 -1.326 -5.209 1.00 98.56 86 ILE A CA 1
ATOM 704 C C . ILE A 1 86 ? 2.102 0.031 -5.882 1.00 98.56 86 ILE A C 1
ATOM 706 O O . ILE A 1 86 ? 2.201 0.085 -7.106 1.00 98.56 86 ILE A O 1
ATOM 710 N N . MET A 1 87 ? 2.226 1.110 -5.098 1.00 98.25 87 MET A N 1
ATOM 711 C CA . MET A 1 87 ? 2.495 2.452 -5.628 1.00 98.25 87 MET A CA 1
ATOM 712 C C . MET A 1 87 ? 3.783 2.494 -6.456 1.00 98.25 87 MET A C 1
ATOM 714 O O . MET A 1 87 ? 3.782 3.078 -7.535 1.00 98.25 87 MET A O 1
ATOM 718 N N . LEU A 1 88 ? 4.862 1.870 -5.979 1.00 98.31 88 LEU A N 1
ATOM 719 C CA . LEU A 1 88 ? 6.131 1.789 -6.701 1.00 98.31 88 LEU A CA 1
ATOM 720 C C . LEU A 1 88 ? 5.987 0.972 -7.994 1.00 98.31 88 LEU A C 1
ATOM 722 O O . LEU A 1 88 ? 6.416 1.433 -9.046 1.00 98.31 88 LEU A O 1
ATOM 726 N N . GLY A 1 89 ? 5.332 -0.192 -7.944 1.00 97.31 89 GLY A N 1
ATOM 727 C CA . GLY A 1 89 ? 5.167 -1.068 -9.110 1.00 97.31 89 GLY A CA 1
ATOM 728 C C . GLY A 1 89 ? 4.376 -0.436 -10.260 1.00 97.31 89 GLY A C 1
ATOM 729 O O . GLY A 1 89 ? 4.693 -0.657 -11.422 1.00 97.31 89 GLY A O 1
ATOM 730 N N . ILE A 1 90 ? 3.375 0.402 -9.966 1.00 96.62 90 ILE A N 1
ATOM 731 C CA . ILE A 1 90 ? 2.584 1.091 -11.008 1.00 96.62 90 ILE A CA 1
ATOM 732 C C . ILE A 1 90 ? 3.236 2.381 -11.533 1.00 96.62 90 ILE A C 1
ATOM 734 O O . ILE A 1 90 ? 2.608 3.110 -12.301 1.00 96.62 90 ILE A O 1
ATOM 738 N N . SER A 1 91 ? 4.462 2.681 -11.101 1.00 96.12 91 SER A N 1
ATOM 739 C CA . SER A 1 91 ? 5.114 3.980 -11.279 1.00 96.12 91 SER A CA 1
ATOM 740 C C . SER A 1 91 ? 6.481 3.862 -11.968 1.00 96.12 91 SER A C 1
ATOM 742 O O . SER A 1 91 ? 7.503 4.238 -11.379 1.00 96.12 91 SER A O 1
ATOM 744 N N . PRO A 1 92 ? 6.532 3.341 -13.210 1.00 94.19 92 PRO A N 1
ATOM 745 C CA . PRO A 1 92 ? 7.787 3.055 -13.896 1.00 94.19 92 PRO A CA 1
ATOM 746 C C . PRO A 1 92 ? 8.649 4.312 -14.039 1.00 94.19 92 PRO A C 1
ATOM 748 O O . PRO A 1 92 ? 8.173 5.373 -14.447 1.00 94.19 92 PRO A O 1
ATOM 751 N N . GLY A 1 93 ? 9.926 4.200 -13.668 1.00 91.19 93 GLY A N 1
ATOM 752 C CA . GLY A 1 93 ? 10.908 5.285 -13.760 1.00 91.19 93 GLY A CA 1
ATOM 753 C C . GLY A 1 93 ? 10.669 6.500 -12.850 1.00 91.19 93 GLY A C 1
ATOM 754 O O . GLY A 1 93 ? 11.448 7.452 -12.914 1.00 91.19 93 GLY A O 1
ATOM 755 N N . MET A 1 94 ? 9.638 6.506 -11.996 1.00 96.25 94 MET A N 1
ATOM 756 C CA . MET A 1 94 ? 9.365 7.645 -11.112 1.00 96.25 94 MET A CA 1
ATOM 757 C C . MET A 1 94 ? 10.233 7.609 -9.853 1.00 96.25 94 MET A C 1
ATOM 759 O O . MET A 1 94 ? 10.429 6.555 -9.238 1.00 96.25 94 MET A O 1
ATOM 763 N N . SER A 1 95 ? 10.747 8.773 -9.443 1.00 96.88 95 SER A N 1
ATOM 764 C CA . SER A 1 95 ? 11.418 8.903 -8.147 1.00 96.88 95 SER A CA 1
ATOM 765 C C . SER A 1 95 ? 10.390 8.879 -7.005 1.00 96.88 95 SER A C 1
ATOM 767 O O . SER A 1 95 ? 9.244 9.298 -7.207 1.00 96.88 95 SER A O 1
ATOM 769 N N . PRO A 1 96 ? 10.769 8.430 -5.796 1.00 96.69 96 PRO A N 1
ATOM 770 C CA . PRO A 1 96 ? 9.895 8.473 -4.624 1.00 96.69 96 PRO A CA 1
ATOM 771 C C . PRO A 1 96 ? 9.323 9.859 -4.313 1.00 96.69 96 PRO A C 1
ATOM 773 O O . PRO A 1 96 ? 8.172 9.967 -3.898 1.00 96.69 96 PRO A O 1
ATOM 776 N N . GLU A 1 97 ? 10.082 10.928 -4.558 1.00 96.00 97 GLU A N 1
ATOM 777 C CA . GLU A 1 97 ? 9.618 12.308 -4.391 1.00 96.00 97 GLU A CA 1
ATOM 778 C C . GLU A 1 97 ? 8.529 12.669 -5.403 1.00 96.00 97 GLU A C 1
ATOM 780 O O . GLU A 1 97 ? 7.504 13.236 -5.023 1.00 96.00 97 GLU A O 1
ATOM 785 N N . ALA A 1 98 ? 8.728 12.327 -6.681 1.00 95.44 98 ALA A N 1
ATOM 786 C CA . ALA A 1 98 ? 7.745 12.586 -7.730 1.00 95.44 98 ALA A CA 1
ATOM 787 C C . ALA A 1 98 ? 6.449 11.799 -7.483 1.00 95.44 98 ALA A C 1
ATOM 789 O O . ALA A 1 98 ? 5.358 12.366 -7.547 1.00 95.44 98 ALA A O 1
ATOM 790 N N . LEU A 1 99 ? 6.575 10.522 -7.110 1.00 96.31 99 LEU A N 1
ATOM 791 C CA . LEU A 1 99 ? 5.446 9.667 -6.753 1.00 96.31 99 LEU A CA 1
ATOM 792 C C . LEU A 1 99 ? 4.689 10.198 -5.526 1.00 96.31 99 LEU A C 1
ATOM 794 O O . LEU A 1 99 ? 3.460 10.250 -5.534 1.00 96.31 99 LEU A O 1
ATOM 798 N N . ALA A 1 100 ? 5.400 10.634 -4.481 1.00 95.88 100 ALA A N 1
ATOM 799 C CA . ALA A 1 100 ? 4.778 11.235 -3.302 1.00 95.88 100 ALA A CA 1
ATOM 800 C C . ALA A 1 100 ? 4.009 12.517 -3.654 1.00 95.88 100 ALA A C 1
ATOM 802 O O . ALA A 1 100 ? 2.885 12.705 -3.184 1.00 95.88 100 ALA A O 1
ATOM 803 N N . ALA A 1 101 ? 4.590 13.380 -4.492 1.00 93.69 101 ALA A N 1
ATOM 804 C CA . ALA A 1 101 ? 3.952 14.613 -4.939 1.00 93.69 101 ALA A CA 1
ATOM 805 C C . ALA A 1 101 ? 2.674 14.334 -5.746 1.00 93.69 101 ALA A C 1
ATOM 807 O O . ALA A 1 101 ? 1.626 14.907 -5.442 1.00 93.69 101 ALA A O 1
ATOM 808 N N . GLU A 1 102 ? 2.730 13.407 -6.709 1.00 93.62 102 GLU A N 1
ATOM 809 C CA . GLU A 1 102 ? 1.562 13.002 -7.496 1.00 93.62 102 GLU A CA 1
ATOM 810 C C . GLU A 1 102 ? 0.469 12.388 -6.606 1.00 93.62 102 GLU A C 1
ATOM 812 O O . GLU A 1 102 ? -0.710 12.737 -6.723 1.00 93.62 102 GLU A O 1
ATOM 817 N N . PHE A 1 103 ? 0.836 11.493 -5.685 1.00 94.19 103 PHE A N 1
ATOM 818 C CA . PHE A 1 103 ? -0.120 10.880 -4.766 1.00 94.19 103 PHE A CA 1
ATOM 819 C C . PHE A 1 103 ? -0.799 11.927 -3.872 1.00 94.19 103 PHE A C 1
ATOM 821 O O . PHE A 1 103 ? -2.024 11.908 -3.715 1.00 94.19 103 PHE A O 1
ATOM 828 N N . ALA A 1 104 ? -0.027 12.874 -3.332 1.00 92.19 104 ALA A N 1
ATOM 829 C CA . ALA A 1 104 ? -0.546 13.963 -2.514 1.00 92.19 104 ALA A CA 1
ATOM 830 C C . ALA A 1 104 ? -1.508 14.862 -3.306 1.00 92.19 104 ALA A C 1
ATOM 832 O O . ALA A 1 104 ? -2.593 15.174 -2.814 1.00 92.19 104 ALA A O 1
ATOM 833 N N . GLU A 1 105 ? -1.162 15.231 -4.542 1.00 88.75 105 GLU A N 1
ATOM 834 C CA . GLU A 1 105 ? -2.037 16.011 -5.424 1.00 88.75 105 GLU A CA 1
ATOM 835 C C . GLU A 1 105 ? -3.388 15.309 -5.628 1.00 88.75 105 GLU A C 1
ATOM 837 O O . GLU A 1 105 ? -4.447 15.901 -5.383 1.00 88.75 105 GLU A O 1
ATOM 842 N N . LYS A 1 106 ? -3.365 14.017 -5.995 1.00 87.75 106 LYS A N 1
ATOM 843 C CA . LYS A 1 106 ? -4.592 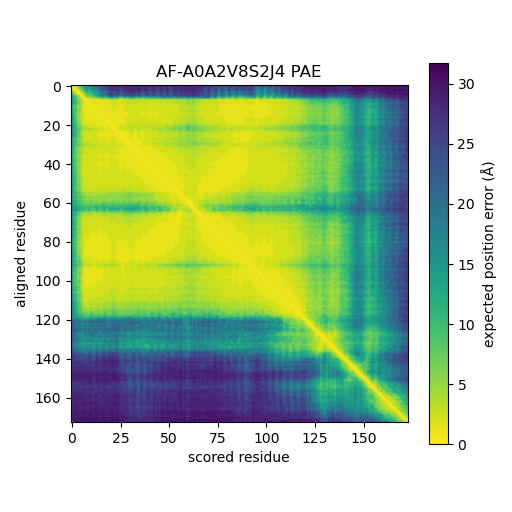13.228 -6.189 1.00 87.75 106 LYS A CA 1
ATOM 844 C C . LYS A 1 106 ? -5.403 13.104 -4.899 1.00 87.75 106 LYS A C 1
ATOM 846 O O . LYS A 1 106 ? -6.634 13.198 -4.943 1.00 87.75 106 LYS A O 1
ATOM 851 N N . TYR A 1 107 ? -4.742 12.919 -3.756 1.00 91.44 107 TYR A N 1
ATOM 852 C CA . TYR A 1 107 ? -5.400 12.866 -2.453 1.00 91.44 107 TYR A CA 1
ATOM 853 C C . TYR A 1 107 ? -6.131 14.174 -2.139 1.00 91.44 107 TYR A C 1
ATOM 855 O O . TYR A 1 107 ? -7.323 14.142 -1.830 1.00 91.44 107 TYR A O 1
ATOM 863 N N . TYR A 1 108 ? -5.465 15.327 -2.254 1.00 88.06 108 TYR A N 1
ATOM 864 C CA . TYR A 1 108 ? -6.081 16.618 -1.939 1.00 88.06 108 TYR A CA 1
ATOM 865 C C . TYR A 1 108 ? -7.238 16.946 -2.880 1.00 88.06 108 TYR A C 1
ATOM 867 O O . TYR A 1 108 ? -8.297 17.374 -2.411 1.00 88.06 108 TYR A O 1
ATOM 875 N N . ALA A 1 109 ? -7.086 16.665 -4.176 1.00 84.25 109 ALA A N 1
ATOM 876 C CA . ALA A 1 109 ? -8.167 16.811 -5.144 1.00 84.25 109 ALA A CA 1
ATOM 877 C C . ALA A 1 109 ? -9.383 15.946 -4.763 1.00 84.25 109 ALA A C 1
ATOM 879 O O . ALA A 1 109 ? -10.514 16.436 -4.716 1.00 84.25 109 ALA A O 1
ATOM 880 N N . LYS A 1 110 ? -9.166 14.668 -4.416 1.00 85.44 110 LYS A N 1
ATOM 881 C CA . LYS A 1 110 ? -10.252 13.766 -4.003 1.00 85.44 110 LYS A CA 1
ATOM 882 C C . LYS A 1 110 ? -10.885 14.186 -2.679 1.00 85.44 110 LYS A C 1
ATOM 884 O O . LYS A 1 110 ? -12.105 14.112 -2.535 1.00 85.44 110 LYS A O 1
ATOM 889 N N . ASN A 1 111 ? -10.078 14.632 -1.723 1.00 87.44 111 ASN A N 1
ATOM 890 C CA . ASN A 1 111 ? -10.554 15.109 -0.434 1.00 87.44 111 ASN A CA 1
ATOM 891 C C . ASN A 1 111 ? -11.464 16.334 -0.602 1.00 87.44 111 ASN A C 1
ATOM 893 O O . ASN A 1 111 ? -12.552 16.357 -0.029 1.00 87.44 111 ASN A O 1
ATOM 897 N N . GLN A 1 112 ? -11.077 17.297 -1.445 1.00 87.25 112 GLN A N 1
ATOM 898 C CA . GLN A 1 112 ? -11.905 18.462 -1.762 1.00 87.25 112 GLN A CA 1
ATOM 899 C C . GLN A 1 112 ? -13.262 18.045 -2.354 1.00 87.25 112 GLN A C 1
ATOM 901 O O . GLN A 1 112 ? -14.309 18.445 -1.846 1.00 87.25 112 GLN A O 1
ATOM 906 N N . VAL A 1 113 ? -13.257 17.153 -3.354 1.00 85.25 113 VAL A N 1
ATOM 907 C CA . VAL A 1 113 ? -14.491 16.606 -3.951 1.00 85.25 113 VAL A CA 1
ATOM 908 C C . VAL A 1 113 ? -15.376 15.932 -2.897 1.00 85.25 113 VAL A C 1
ATOM 910 O O . VAL A 1 113 ? -16.590 16.132 -2.886 1.00 85.25 113 VAL A O 1
ATOM 913 N N . ASN A 1 114 ? -14.796 15.150 -1.984 1.00 84.94 114 ASN A N 1
ATOM 914 C CA . ASN A 1 114 ? -15.550 14.480 -0.924 1.00 84.94 114 ASN A CA 1
ATOM 915 C C . ASN A 1 114 ? -16.165 15.474 0.079 1.00 84.94 114 ASN A C 1
ATOM 917 O O . ASN A 1 114 ? -17.301 15.274 0.509 1.00 84.94 114 ASN A O 1
ATOM 921 N N . GLN A 1 115 ? -15.459 16.553 0.426 1.00 86.06 115 GLN A N 1
ATOM 922 C CA . GLN A 1 115 ? -15.993 17.617 1.284 1.00 86.06 115 GLN A CA 1
ATOM 923 C C . GLN A 1 115 ? -17.162 18.346 0.613 1.00 86.06 115 GLN A C 1
ATOM 925 O O . GLN A 1 115 ? -18.205 18.559 1.234 1.00 86.06 115 GLN A O 1
ATOM 930 N N . ASP A 1 116 ? -17.029 18.670 -0.674 1.00 85.25 116 ASP A N 1
ATOM 931 C CA . ASP A 1 116 ? -18.094 19.321 -1.436 1.00 85.25 116 ASP A CA 1
ATOM 932 C C . ASP A 1 116 ? -19.333 18.419 -1.565 1.00 85.25 116 ASP A C 1
ATOM 934 O O . ASP A 1 116 ? -20.463 18.895 -1.427 1.00 85.25 116 ASP A O 1
ATOM 938 N N . ARG A 1 117 ? -19.134 17.104 -1.732 1.00 82.62 117 ARG A N 1
ATOM 939 C CA . ARG A 1 117 ? -20.202 16.089 -1.718 1.00 82.62 117 ARG A CA 1
ATOM 940 C C . ARG A 1 117 ? -20.961 16.056 -0.388 1.00 82.62 117 ARG A C 1
ATOM 942 O O . ARG A 1 117 ? -22.189 16.040 -0.394 1.00 82.62 117 ARG A O 1
ATOM 949 N N . GLN A 1 118 ? -20.258 16.098 0.743 1.00 83.25 118 GLN A N 1
ATOM 950 C CA . GLN A 1 118 ? -20.899 16.143 2.064 1.00 83.25 118 GLN A CA 1
ATOM 951 C C . GLN A 1 118 ? -21.680 17.448 2.282 1.00 83.25 118 GLN A C 1
ATOM 953 O O . GLN A 1 118 ? -22.780 17.421 2.825 1.00 83.25 118 GLN A O 1
ATOM 958 N N . ARG A 1 119 ? -21.166 18.590 1.798 1.00 81.81 119 ARG A N 1
ATOM 959 C CA . ARG A 1 119 ? -21.846 19.894 1.914 1.00 81.81 119 ARG A CA 1
ATOM 960 C C . ARG A 1 119 ? -23.121 19.986 1.073 1.00 81.81 119 ARG A C 1
ATOM 962 O O . ARG A 1 119 ? -24.061 20.668 1.463 1.00 81.81 119 ARG A O 1
ATOM 969 N N . THR A 1 120 ? -23.135 19.351 -0.097 1.00 80.06 120 THR A N 1
ATOM 970 C CA . THR A 1 120 ? -24.200 19.516 -1.104 1.00 80.06 120 THR A CA 1
ATOM 971 C C . THR A 1 120 ? -25.258 18.410 -1.089 1.00 80.06 120 THR A C 1
ATOM 973 O O . THR A 1 120 ? -26.196 18.473 -1.879 1.00 80.06 120 THR A O 1
ATOM 976 N N . GLY A 1 121 ? -25.154 17.433 -0.179 1.00 72.50 121 GLY A N 1
ATOM 977 C CA . GLY A 1 121 ? -26.116 16.333 -0.068 1.00 72.50 121 GLY A CA 1
ATOM 978 C C . GLY A 1 121 ? -25.926 15.271 -1.152 1.00 72.50 121 GLY A C 1
ATOM 979 O O . GLY A 1 121 ? -26.858 14.946 -1.882 1.00 72.50 121 GLY A O 1
ATOM 980 N N . TYR A 1 122 ? -24.707 14.742 -1.276 1.00 69.94 122 TYR A N 1
ATOM 981 C CA . TYR A 1 122 ? -24.386 13.671 -2.219 1.00 69.94 122 TYR A CA 1
ATOM 982 C C . TYR A 1 122 ? -25.152 12.377 -1.905 1.00 69.94 122 TYR A C 1
ATOM 984 O O . TYR A 1 122 ? -24.968 11.772 -0.851 1.00 69.94 122 TYR A O 1
ATOM 992 N N . ASP A 1 123 ? -25.976 11.933 -2.857 1.00 69.62 123 ASP A N 1
ATOM 993 C CA . ASP A 1 123 ? -26.825 10.737 -2.755 1.00 69.62 123 ASP A CA 1
ATOM 994 C C . ASP A 1 123 ? -26.103 9.428 -3.123 1.00 69.62 123 ASP A C 1
ATOM 996 O O . ASP A 1 123 ? -26.650 8.339 -2.961 1.00 69.62 123 ASP A O 1
ATOM 1000 N N . GLY A 1 124 ? -24.877 9.516 -3.649 1.00 65.19 124 GLY A N 1
ATOM 1001 C CA . GLY A 1 124 ? -24.130 8.359 -4.131 1.00 65.19 124 GLY A CA 1
ATOM 1002 C C . GLY A 1 124 ? -24.741 7.682 -5.360 1.00 65.19 124 GLY A C 1
ATOM 1003 O O . GLY A 1 124 ? -24.343 6.572 -5.687 1.00 65.19 124 GLY A O 1
ATOM 1004 N N . VAL A 1 125 ? -25.694 8.272 -6.075 1.00 62.53 125 VAL A N 1
ATOM 1005 C CA . VAL A 1 125 ? -26.351 7.598 -7.210 1.00 62.53 125 VAL A CA 1
ATOM 1006 C C . VAL A 1 125 ? -26.399 8.490 -8.443 1.00 62.53 125 VAL A C 1
ATOM 1008 O O . VAL A 1 125 ? -26.108 8.007 -9.538 1.00 62.53 125 VAL A O 1
ATOM 1011 N N . ALA A 1 126 ? -26.684 9.785 -8.290 1.00 65.31 126 ALA A N 1
ATOM 1012 C CA . ALA A 1 126 ? -26.947 10.679 -9.418 1.00 65.31 126 ALA A CA 1
ATOM 1013 C C . ALA A 1 126 ? -25.757 10.853 -10.381 1.00 65.31 126 ALA A C 1
ATOM 1015 O O . ALA A 1 126 ? -25.959 10.983 -11.586 1.00 65.31 126 ALA A O 1
ATOM 1016 N N . ASN A 1 127 ? -24.521 10.808 -9.873 1.00 68.19 127 ASN A N 1
ATOM 1017 C CA . ASN A 1 127 ? -23.302 11.094 -10.645 1.00 68.19 127 ASN A CA 1
ATOM 1018 C C . ASN A 1 127 ? -22.408 9.867 -10.893 1.00 68.19 127 ASN A C 1
ATOM 1020 O O . ASN A 1 127 ? -21.211 10.021 -11.139 1.00 68.19 127 ASN A O 1
ATOM 1024 N N . ARG A 1 128 ? -22.961 8.647 -10.842 1.00 67.75 128 ARG A N 1
ATOM 1025 C CA . ARG A 1 128 ? -22.212 7.409 -11.122 1.00 67.75 128 ARG A CA 1
ATOM 1026 C C . ARG A 1 128 ? -22.670 6.738 -12.413 1.00 67.75 128 ARG A C 1
ATOM 1028 O O . ARG A 1 128 ? -23.856 6.705 -12.733 1.00 67.75 128 ARG A O 1
ATOM 1035 N N . CYS A 1 129 ? -21.722 6.163 -13.149 1.00 65.56 129 CYS A N 1
ATOM 1036 C CA . CYS A 1 129 ? -22.026 5.305 -14.288 1.00 65.56 129 CYS A CA 1
ATOM 1037 C C . CYS A 1 129 ? -22.825 4.086 -13.809 1.00 65.56 129 CYS A C 1
ATOM 1039 O O . CYS A 1 129 ? -22.391 3.377 -12.906 1.00 65.56 129 CYS A O 1
ATOM 1041 N N . ARG A 1 130 ? -23.974 3.798 -14.427 1.00 64.19 130 ARG A N 1
ATOM 1042 C CA . ARG A 1 130 ? -24.809 2.644 -14.040 1.00 64.19 130 ARG A CA 1
ATOM 1043 C C . ARG A 1 130 ? -24.188 1.288 -14.389 1.00 64.19 130 ARG A C 1
ATOM 1045 O O . ARG A 1 130 ? -24.647 0.285 -13.865 1.00 64.19 130 ARG A O 1
ATOM 1052 N N . ASN A 1 131 ? -23.180 1.270 -15.262 1.00 60.28 131 ASN A N 1
ATOM 1053 C CA . ASN A 1 131 ? -22.508 0.048 -15.701 1.00 60.28 131 ASN A CA 1
ATOM 1054 C C . ASN A 1 131 ? -21.231 -0.235 -14.893 1.00 60.28 131 ASN A C 1
ATOM 1056 O O . ASN A 1 131 ? -21.078 -1.310 -14.333 1.00 60.28 131 ASN A O 1
ATOM 1060 N N . CYS A 1 132 ? -20.308 0.731 -14.810 1.00 63.81 132 CYS A N 1
ATOM 1061 C CA . CYS A 1 132 ? -19.015 0.535 -14.139 1.00 63.81 132 CYS A CA 1
ATOM 1062 C C . CYS A 1 132 ? -18.912 1.204 -12.759 1.00 63.81 132 CYS A C 1
ATOM 1064 O O . CYS A 1 132 ? -17.850 1.159 -12.144 1.00 63.81 132 CYS A O 1
ATOM 1066 N N . HIS A 1 133 ? -19.974 1.871 -12.292 1.00 65.06 133 HIS A N 1
ATOM 1067 C CA . HIS A 1 133 ? -20.064 2.563 -10.997 1.00 65.06 133 HIS A CA 1
ATOM 1068 C C . HIS A 1 133 ? -19.011 3.651 -10.732 1.00 65.06 133 HIS A C 1
ATOM 1070 O O . HIS A 1 133 ? -18.968 4.203 -9.633 1.00 65.06 133 HIS A O 1
ATOM 1076 N N . LYS A 1 134 ? -18.199 4.021 -11.730 1.00 66.19 134 LYS A N 1
ATOM 1077 C CA . LYS A 1 134 ? -17.265 5.147 -11.627 1.00 66.19 134 LYS A CA 1
ATOM 1078 C C . LYS A 1 134 ? 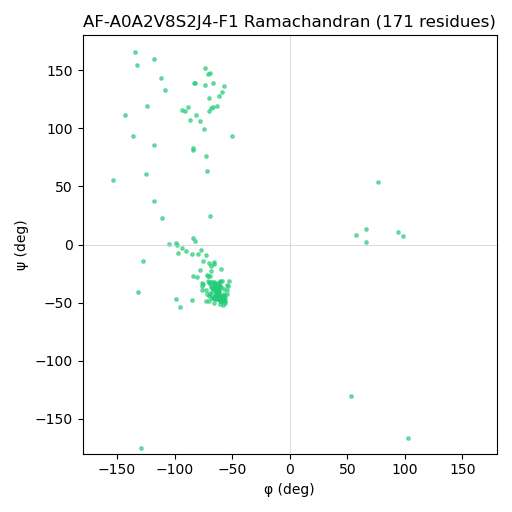-18.010 6.475 -11.588 1.00 66.19 134 LYS A C 1
ATOM 1080 O O . LYS A 1 134 ? -19.068 6.622 -12.206 1.00 66.19 134 LYS A O 1
ATOM 1085 N N . ASP A 1 135 ? -17.442 7.440 -10.872 1.00 70.81 135 ASP A N 1
ATOM 1086 C CA . ASP A 1 135 ? -17.994 8.789 -10.830 1.00 70.81 135 ASP A CA 1
ATOM 1087 C C . ASP A 1 135 ? -17.781 9.485 -12.188 1.00 70.81 135 ASP A C 1
ATOM 1089 O O . ASP A 1 135 ? -16.659 9.563 -12.687 1.00 70.81 135 ASP A O 1
ATOM 1093 N N . LEU A 1 136 ? -18.860 9.993 -12.786 1.00 64.75 136 LEU A N 1
ATOM 1094 C CA . LEU A 1 136 ? -18.858 10.652 -14.104 1.00 64.75 136 LEU A CA 1
ATOM 1095 C C . LEU A 1 136 ? -18.303 12.086 -14.064 1.00 64.75 136 LEU A C 1
ATOM 1097 O O . LEU A 1 136 ? -18.224 12.753 -15.096 1.00 64.75 136 LEU A O 1
ATOM 1101 N N . ASP A 1 137 ? -17.989 12.590 -12.872 1.00 64.69 137 ASP A N 1
ATOM 1102 C CA . ASP A 1 137 ? -17.371 13.895 -12.637 1.00 64.69 137 ASP A CA 1
ATOM 1103 C C . ASP A 1 137 ? -15.831 13.833 -12.624 1.00 64.69 137 ASP A C 1
ATOM 1105 O O . ASP A 1 137 ? -15.187 14.880 -12.593 1.00 64.69 137 ASP A O 1
ATOM 1109 N N . GLN A 1 138 ? -15.230 12.638 -12.699 1.00 59.66 138 GLN A N 1
ATOM 1110 C CA . GLN A 1 138 ? -13.777 12.471 -12.733 1.00 59.66 138 GLN A CA 1
ATOM 1111 C C . GLN A 1 138 ? -13.248 12.531 -14.175 1.00 59.66 138 GLN A C 1
ATOM 1113 O O . GLN A 1 138 ? -13.580 11.695 -15.017 1.00 59.66 138 GLN A O 1
ATOM 1118 N N . ALA A 1 139 ? -12.389 13.513 -14.459 1.00 46.34 139 ALA A N 1
ATOM 1119 C CA . ALA A 1 139 ? -11.640 13.582 -15.711 1.00 46.34 139 ALA A CA 1
ATOM 1120 C C . ALA A 1 139 ? -10.635 12.416 -15.801 1.00 46.34 139 ALA A C 1
ATOM 1122 O O . ALA A 1 139 ? -9.983 12.080 -14.815 1.00 46.34 139 ALA A O 1
ATOM 1123 N N . GLY A 1 140 ? -10.499 11.802 -16.982 1.00 50.22 140 GLY A N 1
ATOM 1124 C CA . GLY A 1 140 ? -9.496 10.755 -17.232 1.00 50.22 140 GLY A CA 1
ATOM 1125 C C . GLY A 1 140 ? -9.962 9.307 -17.036 1.00 50.22 140 GLY A C 1
ATOM 1126 O O . GLY A 1 140 ? -9.136 8.398 -17.082 1.00 50.22 140 GLY A O 1
ATOM 1127 N N . VAL A 1 141 ? -11.266 9.046 -16.872 1.00 46.69 141 VAL A N 1
ATOM 1128 C CA . VAL A 1 141 ? -11.809 7.674 -16.906 1.00 46.69 141 VAL A CA 1
ATOM 1129 C C . VAL A 1 141 ? -11.811 7.145 -18.349 1.00 46.69 141 VAL A C 1
ATOM 1131 O O . VAL A 1 141 ? -12.841 7.068 -19.014 1.00 46.69 141 VAL A O 1
ATOM 1134 N N . SER A 1 142 ? -10.637 6.762 -18.847 1.00 45.41 142 SER A N 1
ATOM 1135 C CA . SER A 1 142 ? -10.515 5.953 -20.058 1.00 45.41 142 SER A CA 1
ATOM 1136 C C . SER A 1 142 ? -10.620 4.484 -19.660 1.00 45.41 142 SER A C 1
ATOM 1138 O O . SER A 1 142 ? -9.727 3.934 -19.019 1.00 45.41 142 SER A O 1
ATOM 1140 N N . LEU A 1 143 ? -11.745 3.851 -19.980 1.00 43.44 143 LEU A N 1
ATOM 1141 C CA . LEU A 1 143 ? -11.857 2.398 -19.964 1.00 43.44 143 LEU A CA 1
ATOM 1142 C C . LEU A 1 143 ? -12.315 1.958 -21.347 1.00 43.44 143 LEU A C 1
ATOM 1144 O O . LEU A 1 143 ? -13.402 2.324 -21.789 1.00 43.44 143 LEU A O 1
ATOM 1148 N N . TYR A 1 144 ? -11.487 1.155 -22.008 1.00 41.25 144 TYR A N 1
ATOM 1149 C CA . TYR A 1 144 ? -11.907 0.376 -23.161 1.00 41.25 144 TY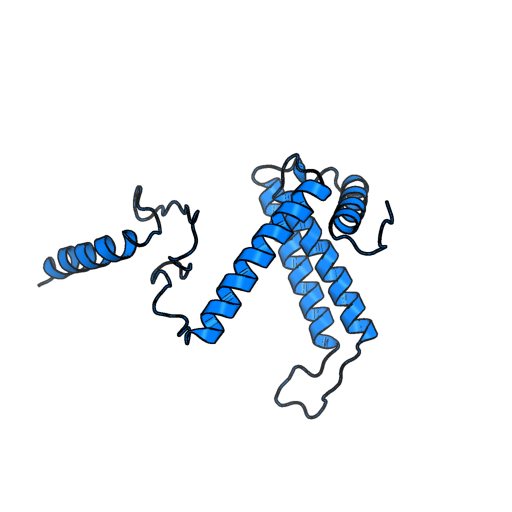R A CA 1
ATOM 1150 C C . TYR A 1 144 ? -12.911 -0.677 -22.680 1.00 41.25 144 TYR A C 1
ATOM 1152 O O . TYR A 1 144 ? -12.583 -1.514 -21.838 1.00 41.25 144 TYR A O 1
ATOM 1160 N N . SER A 1 145 ? -14.146 -0.624 -23.180 1.00 42.62 145 SER A N 1
ATOM 1161 C CA . SER A 1 145 ? -15.110 -1.703 -22.982 1.00 42.62 145 SER A CA 1
ATOM 1162 C C . SER A 1 145 ? -15.024 -2.661 -24.171 1.00 42.62 145 SER A C 1
ATOM 1164 O O . SER A 1 145 ? -15.387 -2.266 -25.276 1.00 42.62 145 SER A O 1
ATOM 1166 N N . PRO A 1 146 ? -14.614 -3.927 -23.985 1.00 41.19 146 PRO A N 1
ATOM 1167 C CA . PRO A 1 146 ? -14.625 -4.899 -25.078 1.00 41.19 146 PRO A CA 1
ATOM 1168 C C . PRO A 1 146 ? -16.045 -5.242 -25.564 1.00 41.19 146 PRO A C 1
ATOM 1170 O O . PRO A 1 146 ? -16.201 -5.781 -26.653 1.00 41.19 146 PRO A O 1
ATOM 1173 N N . LEU A 1 147 ? -17.086 -4.898 -24.793 1.00 43.84 147 LEU A N 1
ATOM 1174 C CA . LEU A 1 147 ? -18.489 -5.056 -25.196 1.00 43.84 147 LEU A CA 1
ATOM 1175 C C . LEU A 1 147 ? -18.964 -3.958 -26.161 1.00 43.84 147 LEU A C 1
ATOM 1177 O O . LEU A 1 147 ? -19.934 -4.157 -26.885 1.00 43.84 147 LEU A O 1
ATOM 1181 N N . TYR A 1 148 ? -18.291 -2.805 -26.178 1.00 45.94 148 TYR A N 1
ATOM 1182 C CA . TYR A 1 148 ? -18.682 -1.642 -26.967 1.00 45.94 148 TYR A CA 1
ATOM 1183 C C . TYR A 1 148 ? -17.437 -1.061 -27.618 1.00 45.94 148 TYR A C 1
ATOM 1185 O O . TYR A 1 148 ? -16.728 -0.263 -27.008 1.00 45.94 148 TYR A O 1
ATOM 1193 N N . ALA A 1 149 ? -17.169 -1.482 -28.854 1.00 42.06 149 ALA A N 1
ATOM 1194 C CA . ALA A 1 149 ? -16.064 -0.994 -29.668 1.00 42.06 149 ALA A CA 1
ATOM 1195 C C . ALA A 1 149 ? -16.035 0.552 -29.713 1.00 42.06 149 ALA A C 1
ATOM 1197 O O . ALA A 1 149 ? -16.695 1.169 -30.543 1.00 42.06 149 ALA A O 1
ATOM 1198 N N . GLY A 1 150 ? -15.268 1.170 -28.809 1.00 45.12 150 GLY A N 1
ATOM 1199 C CA . GLY A 1 150 ? -14.925 2.594 -28.840 1.00 45.12 150 GLY A CA 1
ATOM 1200 C C . GLY A 1 150 ? -15.732 3.566 -27.966 1.00 45.12 150 GLY A C 1
ATOM 1201 O O . GLY A 1 150 ? -15.501 4.765 -28.091 1.00 45.12 150 GLY A O 1
ATOM 1202 N N . SER A 1 151 ? -16.637 3.135 -27.082 1.00 46.56 151 SER A N 1
ATOM 1203 C CA . SER A 1 151 ? -17.407 4.088 -26.253 1.00 46.56 151 SER A CA 1
ATOM 1204 C C . SER A 1 151 ? -16.717 4.394 -24.915 1.00 46.56 151 SER A C 1
ATOM 1206 O O . SER A 1 151 ? -16.600 3.522 -24.053 1.00 46.56 151 SER A O 1
ATOM 1208 N N . PHE A 1 152 ? -16.290 5.647 -24.733 1.00 51.00 152 PHE A N 1
ATOM 1209 C CA . PHE A 1 152 ? -15.686 6.167 -23.501 1.00 51.00 152 PHE A CA 1
ATOM 1210 C C . PHE A 1 152 ? -16.722 6.302 -22.372 1.00 51.00 152 PHE A C 1
ATOM 1212 O O . PHE A 1 152 ? -17.890 6.604 -22.612 1.00 51.00 152 PHE A O 1
ATOM 1219 N N . CYS A 1 153 ? -16.301 6.090 -21.122 1.00 51.34 153 CYS A N 1
ATOM 1220 C CA . CYS A 1 153 ? -17.152 6.293 -19.949 1.00 51.34 153 CYS A CA 1
ATOM 1221 C C . CYS A 1 153 ? -17.139 7.772 -19.534 1.00 51.34 153 CYS A C 1
ATOM 1223 O O . CYS A 1 153 ? -16.404 8.167 -18.633 1.00 51.34 153 CYS A O 1
ATOM 1225 N N . ASP A 1 154 ? -17.965 8.585 -20.184 1.00 52.97 154 ASP A N 1
ATOM 1226 C CA . ASP A 1 154 ? -18.174 10.002 -19.871 1.00 52.97 154 ASP A CA 1
ATOM 1227 C C . ASP A 1 154 ? -19.677 10.339 -19.731 1.00 52.97 154 ASP A C 1
ATOM 1229 O O . ASP A 1 154 ? -20.544 9.460 -19.772 1.00 52.97 154 ASP A O 1
ATOM 1233 N N . ARG A 1 155 ? -20.021 11.624 -19.550 1.00 49.91 155 ARG A N 1
ATOM 1234 C CA . ARG A 1 155 ? -21.428 12.075 -19.468 1.00 49.91 155 ARG A CA 1
ATOM 1235 C C . ARG A 1 155 ? -22.245 11.745 -20.730 1.00 49.91 155 ARG A C 1
ATOM 1237 O O . ARG A 1 155 ? -23.470 11.680 -20.652 1.00 49.91 155 ARG A O 1
ATOM 1244 N N . THR A 1 156 ? -21.592 11.510 -21.865 1.00 48.25 156 THR A N 1
ATOM 1245 C CA . THR A 1 156 ? -22.194 11.135 -23.152 1.00 48.25 156 THR A CA 1
ATOM 1246 C C . THR A 1 156 ? -22.537 9.640 -23.230 1.00 48.25 156 THR A C 1
ATOM 1248 O O . THR A 1 156 ? -23.544 9.284 -23.847 1.00 48.25 156 THR A O 1
ATOM 1251 N N . CYS A 1 157 ? -21.811 8.776 -22.508 1.00 52.06 157 CYS A N 1
ATOM 1252 C CA . CYS A 1 157 ? -22.079 7.332 -22.388 1.00 52.06 157 CYS A CA 1
ATOM 1253 C C . CYS A 1 157 ? -23.514 7.013 -21.912 1.00 52.06 157 CYS A C 1
ATOM 1255 O O . CYS A 1 157 ? -24.179 6.109 -22.425 1.00 52.06 157 CYS A O 1
ATOM 1257 N N . VAL A 1 158 ? -24.036 7.803 -20.966 1.00 50.84 158 VAL A N 1
ATOM 1258 C CA . VAL A 1 158 ? -25.389 7.628 -20.400 1.00 50.84 158 VAL A CA 1
ATOM 1259 C C . VAL A 1 158 ? -26.485 7.859 -21.453 1.00 50.84 158 VAL A C 1
ATOM 1261 O O . VAL A 1 158 ? -27.530 7.203 -21.425 1.00 50.84 158 VAL A O 1
ATOM 1264 N N . GLY A 1 159 ? -26.245 8.763 -22.409 1.00 50.91 159 GLY A N 1
ATOM 1265 C CA . GLY A 1 159 ? -27.200 9.115 -23.461 1.00 50.91 159 GLY A CA 1
ATOM 1266 C C . GLY A 1 159 ? -27.305 8.073 -24.576 1.00 50.91 159 GLY A C 1
ATOM 1267 O O . GLY A 1 159 ? -28.401 7.849 -25.093 1.00 50.91 159 GLY A O 1
ATOM 1268 N N . GLU A 1 160 ? -26.198 7.416 -24.936 1.00 51.00 160 GLU A N 1
ATOM 1269 C CA . GLU A 1 160 ? -26.194 6.366 -25.966 1.00 51.00 160 GLU A CA 1
ATOM 1270 C C . GLU A 1 160 ? -26.763 5.039 -25.459 1.00 51.00 160 GLU A C 1
ATOM 1272 O O . GLU A 1 160 ? -27.553 4.413 -26.167 1.00 51.00 160 GLU A O 1
ATOM 1277 N N . TYR A 1 161 ? -26.462 4.647 -24.214 1.00 48.88 161 TYR A N 1
ATOM 1278 C CA . TYR A 1 161 ? -27.063 3.463 -23.587 1.00 48.88 161 TYR A CA 1
ATOM 1279 C C . TYR A 1 161 ? -28.595 3.573 -23.539 1.00 48.88 161 TYR A C 1
ATOM 1281 O O . TYR A 1 161 ? -29.312 2.666 -23.958 1.00 48.88 161 TYR A O 1
ATOM 1289 N N . GLY A 1 162 ? -29.119 4.730 -23.115 1.00 49.84 162 GLY A N 1
ATOM 1290 C CA . GLY A 1 162 ? -30.562 4.978 -23.062 1.00 49.84 162 GLY A CA 1
ATOM 1291 C C . GLY A 1 162 ? -31.253 5.065 -24.430 1.00 49.84 162 GLY A C 1
ATOM 1292 O O . GLY A 1 162 ? -32.480 4.953 -24.487 1.00 49.84 162 GLY A O 1
ATOM 1293 N N . ARG A 1 163 ? -30.507 5.282 -25.522 1.00 51.19 163 ARG A N 1
ATOM 1294 C CA . ARG A 1 163 ? -31.019 5.236 -26.903 1.00 51.19 163 ARG A CA 1
ATOM 1295 C C . ARG A 1 163 ? -31.021 3.804 -27.437 1.00 51.19 163 ARG A C 1
ATOM 1297 O O . ARG A 1 163 ? -32.062 3.336 -27.878 1.00 51.19 163 ARG A O 1
ATOM 1304 N N . LYS A 1 164 ? -29.912 3.076 -27.276 1.00 48.00 164 LYS A N 1
ATOM 1305 C CA . LYS A 1 164 ? -29.786 1.692 -27.757 1.00 48.00 164 LYS A CA 1
ATOM 1306 C C . LYS A 1 164 ? -30.689 0.709 -27.016 1.00 48.00 164 LYS A C 1
ATOM 1308 O O . LYS A 1 164 ? -31.284 -0.139 -27.659 1.00 48.00 164 LYS A O 1
ATOM 1313 N N . VAL A 1 165 ? -30.888 0.843 -25.702 1.00 50.53 165 VAL A N 1
ATOM 1314 C CA . VAL A 1 165 ? -31.867 0.001 -24.976 1.00 50.53 165 VAL A CA 1
ATOM 1315 C C . VAL A 1 165 ? -33.292 0.198 -25.516 1.00 50.53 165 VAL A C 1
ATOM 1317 O O . VAL A 1 165 ? -34.070 -0.748 -25.543 1.00 50.53 165 VAL A O 1
ATOM 1320 N N . ARG A 1 166 ? -33.630 1.401 -26.001 1.00 50.34 166 ARG A N 1
ATOM 1321 C CA . ARG A 1 166 ? -34.919 1.666 -26.662 1.00 50.34 166 ARG A CA 1
ATOM 1322 C C . ARG A 1 166 ? -34.986 1.117 -28.086 1.00 50.34 166 ARG A C 1
ATOM 1324 O O . ARG A 1 166 ? -36.053 0.684 -28.492 1.00 50.34 166 ARG A O 1
ATOM 1331 N N . GLU A 1 167 ? -33.875 1.106 -28.816 1.00 46.72 167 GLU A N 1
ATOM 1332 C CA . GLU A 1 167 ? -33.796 0.510 -30.157 1.00 46.72 167 GLU A CA 1
ATOM 1333 C C . GLU A 1 167 ? -33.846 -1.026 -30.112 1.00 46.72 167 GLU A C 1
ATOM 1335 O O . GLU A 1 167 ? -34.585 -1.625 -30.885 1.00 46.72 167 GLU A O 1
ATOM 1340 N N . TYR A 1 168 ? -33.139 -1.668 -29.175 1.00 46.53 168 TYR A N 1
ATOM 1341 C CA . TYR A 1 168 ? -33.171 -3.127 -28.998 1.00 46.53 168 TYR A CA 1
ATOM 1342 C C . TYR A 1 168 ? -34.459 -3.613 -28.316 1.00 46.53 168 TYR A C 1
ATOM 1344 O O . TYR A 1 168 ? -34.973 -4.668 -28.666 1.00 46.53 168 TYR A O 1
ATOM 1352 N N . GLY A 1 169 ? -35.035 -2.833 -27.396 1.00 42.94 169 GLY A N 1
ATOM 1353 C CA . GLY A 1 169 ? -36.330 -3.144 -26.776 1.00 42.94 169 GLY A CA 1
ATOM 1354 C C . GLY A 1 169 ? -37.543 -2.954 -27.697 1.00 42.94 169 GLY A C 1
ATOM 1355 O O . GLY A 1 169 ? -38.640 -3.345 -27.320 1.00 42.94 169 GLY A O 1
ATOM 1356 N N . ALA A 1 170 ? -37.359 -2.361 -28.881 1.00 45.00 170 ALA A N 1
ATOM 1357 C CA . ALA A 1 170 ? -38.397 -2.200 -29.903 1.00 45.00 170 ALA A CA 1
ATOM 1358 C C . ALA A 1 170 ? -38.329 -3.273 -31.008 1.00 45.00 170 ALA A C 1
ATOM 1360 O O . ALA A 1 170 ? -39.126 -3.235 -31.941 1.00 45.00 170 ALA A O 1
ATOM 1361 N N . GLN A 1 171 ? -37.372 -4.205 -30.932 1.00 43.66 171 GLN A N 1
ATOM 1362 C CA . GLN A 1 171 ? -37.251 -5.327 -31.872 1.00 43.66 171 GLN A CA 1
ATOM 1363 C C . GLN A 1 171 ? -37.891 -6.627 -31.353 1.00 43.66 171 GLN A C 1
ATOM 1365 O O . GLN A 1 171 ? -38.031 -7.562 -32.133 1.00 43.66 171 GLN A O 1
ATOM 1370 N N . ASP A 1 172 ? -38.339 -6.651 -30.092 1.00 43.34 172 ASP A N 1
ATOM 1371 C CA . ASP A 1 172 ? -39.051 -7.771 -29.450 1.00 43.34 172 ASP A CA 1
ATOM 1372 C C . ASP A 1 172 ? -40.482 -7.381 -29.001 1.00 43.34 172 ASP A C 1
ATOM 1374 O O . ASP A 1 172 ? -40.968 -7.810 -27.951 1.00 43.34 172 ASP A O 1
ATOM 1378 N N . SER A 1 173 ? -41.180 -6.557 -29.794 1.00 37.16 173 SER A N 1
ATOM 1379 C CA . SER A 1 173 ? -42.615 -6.261 -29.621 1.00 37.16 173 SER A CA 1
ATOM 1380 C C . SER A 1 173 ? -43.382 -6.336 -30.932 1.00 37.16 173 SER A C 1
ATOM 1382 O O . SER A 1 173 ? -42.967 -5.604 -31.860 1.00 37.16 173 SER A O 1
#

Mean predicted aligned error: 11.21 Å

Foldseek 3Di:
DDPDPDAQLVVLVVLQVVCCVPPRQLLPDDDPRLVVQLVVLVVQLVVLVVQLVVQAPPDPPDPDGGHPPVSNVVSVVSSVSSVSSNLRNVHHPDRSVRSSVVVVVVVVVVVVVVVVCVVPVNPLPPQADPPPRDGQPDPPQADDDPVDHDDGSHPVNVVVVVVVCVVVVVVVD

Nearest PDB structures (foldseek):
  1w2y-assembly1_A  TM=7.467E-01  e=8.878E-02  Campylobacter jejuni
  6l4u-assembly1_2u  TM=3.496E-01  e=8.738E+00  Chaetoceros neogracilis
  8wdf-assembly1_A  TM=2.082E-01  e=5.180E+00  Pseudomonas aeruginosa PAO1

Solvent-accessible surface area (backbone atoms only — not comparable to full-atom values): 9986 Å² total; per-residue (Å²): 133,89,78,68,99,79,48,67,29,60,53,40,43,55,47,48,60,48,38,47,74,76,83,34,64,51,33,76,46,53,74,71,58,34,53,50,52,44,50,52,30,50,54,50,25,52,50,27,50,54,53,26,48,69,34,34,43,74,54,85,90,49,87,60,80,51,69,45,61,68,63,24,51,50,26,52,51,55,22,45,54,27,50,47,49,42,56,42,38,77,34,61,87,58,50,39,58,57,50,36,51,54,50,50,53,54,47,53,55,51,50,52,53,53,51,52,34,67,75,70,66,65,80,89,53,91,57,38,40,93,84,80,63,46,58,50,82,54,86,84,55,80,51,92,41,92,92,40,94,83,58,54,63,43,79,63,42,62,58,52,53,64,47,48,56,55,58,60,61,58,75,80,112

Secondary structure (DSSP, 8-state):
----S--HHHHHHHHHHHHHHHT--GGG--HHHHHHHHHHHHHHHHHHHHHHHHTBT--TT-S---B-HHHHHHHHHHHHHHHHHHHHHTSTT--HHHHHHHHHHHHHHHHHHHHHHHHHT--SSTTB-TTT--BTT-TT-----TTSTT--SSTTHHHHHHHHHHHHTTS--

Radius of gyration: 21.64 Å; Cα contacts (8 Å, |Δi|>4): 139; chains: 1; bounding box: 60×34×56 Å

=== Feature glossary ===
Reading guide. The protein is described through the following features:

Foldseek 3Di. A 3Di character summarizes, for each residue, the relative orientation of the Cα frame of its nearest spatial neighbor. Because it encodes fold topology rather than chemistry, 3Di alignments detect remote structural similarity that sequence alignment misses.

Contact-map, Ramachandran, and PAE plots. Plot images: a contact map (which residues are close in 3D, as an N×N binary image), a Ramachandran scatter (backbone torsion angles, revealing secondary-structure composition at a glance), and — for AlphaFold structures — a PAE heatmap (pairwise prediction confidence).

Radius of gyration, Cα contacts, bounding box. Radius of gyration (Rg) is the root-mean-square distance of Cα atoms from their centroid — a single number for overall size and compactness. A globular domain of N residues has Rg ≈ 2.2·N^0.38 Å; an extended or disordered chain has a much larger Rg. The Cα contact count is the number of residue pairs whose Cα atoms are within 8 Å and are more than four positions apart in sequence — a standard proxy for tertiary packing density. The bounding box is the smallest axis-aligned box enclosing all Cα atoms.

Secondary structure (8-state, DSSP). Eight-state secondary structure (DSSP): H is the canonical α-helix, G the tighter 3₁₀-helix, I the wider π-helix; E/B are β-structure, T and S are turns and bends, and '-' is everything else. DSSP derives these from the pattern of main-chain N–H···O=C hydrogen bonds, not from the sequence.

B-factor. B-factor (Debye–Waller factor) reflects atomic displacement in the crystal lattice. It is an experimental observable (units Å²), not a prediction; low values mean the atom is pinned down, high values mean it moves or is heterogeneous across the crystal.

pLDDT. pLDDT is the predicted lDDT-Cα score: AlphaFold's confidence that the local environment of each residue (all inter-atomic distances within 15 Å) is correctly placed. It is a per-residue number between 0 and 100, with higher meaning more reliable.

Nearest PDB structures. Nearest PDB neighbors are the top structural matches found by Foldseek when searching this structure against the entire Protein Data Bank. Each hit reports a TM-score (0 to 1; >0.5 almost always implies the same fold) and an E-value. These are *structural* homologs — they may share no detectable sequence similarity.

Solvent-accessible surface area. Accessible surface area quantifies burial. A residue with SASA near zero is packed into the hydrophobic core; one with SASA >100 Å² sits on the surface. Computed here via the Shrake–Rupley numerical algorithm with a 1.4 Å probe.

Rendered structure images. Structure images are PyMOL renders from six orthogonal camera directions. Cartoon representation draws helices as coils and strands as arrows; sticks shows the backbone as bonds; surface shows the solvent-excluded envelope. Rainbow coloring maps sequence position to hue (blue→red, N→C); chain coloring assigns a distinct color per polypeptide.

Backbone torsions (φ/ψ). φ (phi) and ψ (psi) are the two rotatable backbone dihedrals per residue: φ is the C(i-1)–N–Cα–C torsion, ψ is the N–Cα–C–N(i+1) torsion, both in degrees on (−180°, 180°]. α-helical residues cluster near (−60°, −45°); β-strand residues near (−120°, +130°). A Ramachandran plot is simply a scatter of (φ, ψ) for every residue.

Predicted aligned error. Predicted Aligned Error (PAE) is an AlphaFold confidence matrix: entry (i, j) is the expected error in the position of residue j, in ångströms, when the prediction is superimposed on the true structure at residue i. Low PAE within a block of residues means that block is internally rigid and well-predicted; high PAE between two blocks means their relative placement is uncertain even if each block individually is confident.

mmCIF coordinates. Structure coordinates are given as an mmCIF _atom_site loop: one row per atom with element, residue name, chain id, sequence number, and x/y/z position in Å. Only the four main-chain atoms per residue are included here; side chains are omitted to keep the record compact.

InterPro / GO / CATH / organism. Database cross-references. InterPro integrates a dozen domain/family signature databases into unified entries with residue-range hits. GO terms attach function/process/location labels with evidence codes. CATH codes position the fold in a four-level structural taxonomy. Organism is the NCBI-taxonomy species name.

Secondary structure (3-state, P-SEA). SS3 is a coarse helix/strand/coil call (letters a/b/c) made by the P-SEA algorithm from inte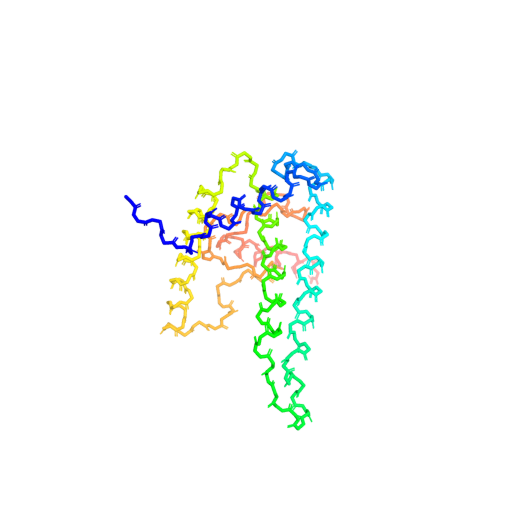r-Cα distances and dihedrals. It is less detailed than DSSP but needs only Cα positions.

Sequence. Sequence gives the chain of amino acids in standard one-letter code (A=alanine, C=cysteine, …, Y=tyrosine), read N→C. It is the only feature that is directly encoded by the gene; all structural features are derived from the folded form of this sequence.